Protein AF-X1RMT4-F1 (afdb_monomer_lite)

Sequence (226 aa):
DLEERQKEQEDLIQELSIVEKNELFREQEKQEDNLAKLRMNINNKFGFKKALKKLKFELEKETIHIPNINTFFLRDFLKNPINSLVNESRDLPKFSSLLVQLRHVLEKNKLNLKTEVKDKTIHQINAIFDEKTIQSDIDKIKELNNKINELKKQIEQAGLAINREDIKNKIATNTLKIERLENDLDRKNKDYMRYLSSIKNEREEFQKSVKKVLNEEVKLNITFSF

Organism: NCBI:txid412755

Structure (mmCIF, N/CA/C/O backbone):
data_AF-X1RMT4-F1
#
_entry.id   AF-X1RMT4-F1
#
loop_
_atom_site.group_PDB
_atom_site.id
_atom_site.type_symbol
_atom_site.label_atom_id
_atom_site.label_alt_id
_atom_site.label_comp_id
_atom_site.label_asym_id
_atom_site.label_entity_id
_atom_site.label_seq_id
_atom_site.pdbx_PDB_ins_code
_atom_site.Cartn_x
_atom_site.Cartn_y
_atom_site.Cartn_z
_atom_site.occupancy
_atom_site.B_iso_or_equiv
_atom_site.auth_seq_id
_atom_site.auth_comp_id
_atom_site.auth_asym_id
_atom_site.auth_atom_id
_atom_site.pdbx_PDB_model_num
ATOM 1 N N . ASP A 1 1 ? -25.998 -1.260 32.232 1.00 82.50 1 ASP A N 1
ATOM 2 C CA . ASP A 1 1 ? -25.027 -0.270 31.726 1.00 82.50 1 ASP A CA 1
ATOM 3 C C . ASP A 1 1 ? -23.758 -0.904 31.156 1.00 82.50 1 ASP A C 1
ATOM 5 O O . ASP A 1 1 ? -23.652 -0.936 29.940 1.00 82.50 1 ASP A O 1
ATOM 9 N N . LEU A 1 2 ? -22.826 -1.473 31.944 1.00 85.56 2 LEU A N 1
ATOM 10 C CA . LEU A 1 2 ? -21.605 -2.082 31.364 1.00 85.56 2 LEU A CA 1
ATOM 11 C C . LEU A 1 2 ? -21.922 -3.211 30.362 1.00 85.56 2 LEU A C 1
ATOM 13 O O . LEU A 1 2 ? -21.435 -3.177 29.236 1.00 85.56 2 LEU A O 1
ATOM 17 N N . GLU A 1 3 ? -22.781 -4.160 30.740 1.00 88.44 3 GLU A N 1
ATOM 18 C CA . GLU A 1 3 ? -23.198 -5.266 29.860 1.00 88.44 3 GLU A CA 1
ATOM 19 C C . GLU A 1 3 ? -23.924 -4.769 28.596 1.00 88.44 3 GLU A C 1
ATOM 21 O O . GLU A 1 3 ? -23.710 -5.286 27.503 1.00 88.44 3 GLU A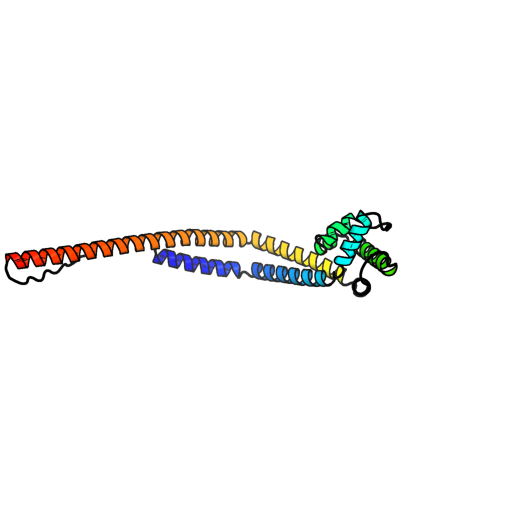 O 1
ATOM 26 N N . GLU A 1 4 ? -24.746 -3.722 28.718 1.00 90.38 4 GLU A N 1
ATOM 27 C CA . GLU A 1 4 ? -25.446 -3.111 27.577 1.00 90.38 4 GLU A CA 1
ATOM 28 C C . GLU A 1 4 ? -24.457 -2.459 26.604 1.00 90.38 4 GLU A C 1
ATOM 30 O O . GLU A 1 4 ? -24.592 -2.607 25.392 1.00 90.38 4 GLU A O 1
ATOM 35 N N . ARG A 1 5 ? -23.429 -1.783 27.129 1.00 88.50 5 ARG A N 1
ATOM 36 C CA . ARG A 1 5 ? -22.366 -1.148 26.339 1.00 88.50 5 ARG A CA 1
ATOM 37 C C . ARG A 1 5 ? -21.463 -2.165 25.653 1.00 88.50 5 ARG A C 1
ATOM 39 O O . ARG A 1 5 ? -21.069 -1.936 24.513 1.00 88.50 5 ARG A O 1
ATOM 46 N N . GLN A 1 6 ? -21.144 -3.270 26.325 1.00 90.12 6 GLN A N 1
ATOM 47 C CA . GLN A 1 6 ? -20.391 -4.380 25.737 1.00 90.12 6 GLN A CA 1
ATOM 48 C C . GLN A 1 6 ? -21.178 -5.030 24.594 1.00 90.12 6 GLN A C 1
ATOM 50 O O . GLN A 1 6 ? -20.621 -5.254 23.525 1.00 90.12 6 GLN A O 1
ATOM 55 N N . LYS A 1 7 ? -22.490 -5.224 24.760 1.00 93.56 7 LYS A N 1
ATOM 56 C CA . LYS A 1 7 ? -23.355 -5.711 23.681 1.00 93.56 7 LYS A CA 1
ATOM 57 C C . LYS A 1 7 ? -23.430 -4.736 22.498 1.00 93.56 7 LYS A C 1
ATOM 59 O O . LYS A 1 7 ? -23.253 -5.147 21.358 1.00 93.56 7 LYS A O 1
ATOM 64 N N . GLU A 1 8 ? -23.601 -3.438 22.763 1.00 91.69 8 GLU A N 1
ATOM 65 C CA . GLU A 1 8 ? -23.563 -2.387 21.729 1.00 91.69 8 GLU A CA 1
ATOM 66 C C . GLU A 1 8 ? -22.228 -2.397 20.958 1.00 91.69 8 GLU A C 1
ATOM 68 O O . GLU A 1 8 ? -22.200 -2.195 19.745 1.00 91.69 8 GLU A O 1
ATOM 73 N N . GLN A 1 9 ? -21.112 -2.677 21.640 1.00 90.31 9 GLN A N 1
ATOM 74 C CA . GLN A 1 9 ? -19.797 -2.811 21.013 1.00 90.31 9 GLN A CA 1
ATOM 75 C C . GLN A 1 9 ? -19.739 -3.992 20.039 1.00 90.31 9 GLN A C 1
ATOM 77 O O . GLN A 1 9 ? -19.204 -3.856 18.938 1.00 90.31 9 GLN A O 1
ATOM 82 N N . GLU A 1 10 ? -20.265 -5.148 20.441 1.00 92.75 10 GLU A N 1
ATOM 83 C CA . GLU A 1 10 ? -20.313 -6.344 19.599 1.00 92.75 10 GLU A CA 1
ATOM 84 C C . GLU A 1 10 ? -21.170 -6.109 18.351 1.00 92.75 10 GLU A C 1
ATOM 86 O O . GLU A 1 10 ? -20.732 -6.434 17.244 1.00 92.75 10 GLU A O 1
ATOM 91 N N . ASP A 1 11 ? -22.333 -5.476 18.511 1.00 93.88 11 ASP A N 1
ATOM 92 C CA . ASP A 1 11 ? -23.231 -5.128 17.407 1.00 93.88 11 ASP A CA 1
ATOM 93 C C . ASP A 1 11 ? -22.538 -4.181 16.404 1.00 93.88 11 ASP A C 1
ATOM 95 O O . ASP A 1 11 ? -22.541 -4.436 15.196 1.00 93.88 11 ASP A O 1
ATOM 99 N N . LEU A 1 12 ? -21.844 -3.142 16.890 1.00 92.50 12 LEU A N 1
ATOM 100 C CA . LEU A 1 12 ? -21.077 -2.217 16.042 1.00 92.50 12 LEU A CA 1
ATOM 101 C C . LEU A 1 12 ? -19.925 -2.910 15.297 1.00 92.50 12 LEU A C 1
ATOM 103 O O . LEU A 1 12 ? -19.651 -2.594 14.138 1.00 92.50 12 LEU A O 1
ATOM 107 N N . ILE A 1 13 ? -19.238 -3.862 15.937 1.00 91.31 13 ILE A N 1
ATOM 108 C CA . ILE A 1 13 ? -18.176 -4.652 15.295 1.00 91.31 13 ILE A CA 1
ATOM 109 C C . ILE A 1 13 ? -18.759 -5.530 14.178 1.00 91.31 13 ILE A C 1
ATOM 111 O O . ILE A 1 13 ? -18.150 -5.658 13.110 1.00 91.31 13 ILE A O 1
ATOM 115 N N . GLN A 1 14 ? -19.939 -6.118 14.390 1.00 92.56 14 GLN A N 1
ATOM 116 C CA . GLN A 1 14 ? -20.627 -6.896 13.360 1.00 92.56 14 GLN A CA 1
ATOM 117 C C . GLN A 1 14 ? -21.055 -6.016 12.180 1.00 92.56 14 GLN A C 1
ATOM 119 O O . GLN A 1 14 ? -20.775 -6.376 11.033 1.00 92.56 14 GLN A O 1
ATOM 124 N N . GLU A 1 15 ? -21.648 -4.847 12.440 1.00 90.56 15 GLU A N 1
ATOM 125 C CA . GLU A 1 15 ? -21.990 -3.869 11.398 1.00 90.56 15 GLU A CA 1
ATOM 126 C C . GLU A 1 15 ? -20.759 -3.441 10.595 1.00 90.56 15 GLU A C 1
ATOM 128 O O . GLU A 1 15 ? -20.791 -3.454 9.360 1.00 90.56 15 GLU A O 1
ATOM 133 N N . LEU A 1 16 ? -19.643 -3.137 11.270 1.00 91.62 16 LEU A N 1
ATOM 134 C CA . LEU A 1 16 ? -18.394 -2.789 10.596 1.00 91.62 16 LEU A CA 1
ATOM 135 C C . LEU A 1 16 ? -17.928 -3.920 9.675 1.00 91.62 16 LEU A C 1
ATOM 137 O O . LEU A 1 16 ? -17.547 -3.667 8.533 1.00 91.62 16 LEU A O 1
ATOM 141 N N . SER A 1 17 ? -18.003 -5.169 10.145 1.00 89.62 17 SER A N 1
ATOM 142 C CA . SER A 1 17 ? -17.622 -6.336 9.346 1.00 89.62 17 SER A CA 1
ATOM 143 C C . SER A 1 17 ? -18.471 -6.470 8.082 1.00 89.62 17 SER A C 1
ATOM 145 O O . SER A 1 17 ? -17.942 -6.826 7.030 1.00 89.62 17 SER A O 1
ATOM 147 N N . ILE A 1 18 ? -19.772 -6.182 8.158 1.00 89.75 18 ILE A N 1
ATOM 148 C CA . ILE A 1 18 ? -20.678 -6.217 7.002 1.00 89.75 18 ILE A CA 1
ATOM 149 C C . ILE A 1 18 ? -20.293 -5.130 5.994 1.00 89.75 18 ILE A C 1
ATOM 151 O O . ILE A 1 18 ? -20.168 -5.419 4.803 1.00 89.75 18 ILE A O 1
ATOM 155 N N . VAL A 1 19 ? -20.053 -3.904 6.469 1.00 88.50 19 VAL A N 1
ATOM 156 C CA . VAL A 1 19 ? -19.655 -2.777 5.615 1.00 88.50 19 VAL A CA 1
ATOM 157 C C . VAL A 1 19 ? -18.307 -3.042 4.948 1.00 88.50 19 VAL A C 1
ATOM 159 O O . VAL A 1 19 ? -18.184 -2.856 3.742 1.00 88.50 19 VAL A O 1
ATOM 162 N N . GLU A 1 20 ? -17.306 -3.530 5.683 1.00 85.38 20 GLU A N 1
ATOM 163 C CA . GLU A 1 20 ? -15.977 -3.834 5.132 1.00 85.38 20 GLU A CA 1
ATOM 164 C C . GLU A 1 20 ? -15.996 -5.026 4.163 1.00 85.38 20 GLU A C 1
ATOM 166 O O . GLU A 1 20 ? -15.199 -5.082 3.229 1.00 85.38 20 GLU A O 1
ATOM 171 N N . LYS A 1 21 ? -16.945 -5.955 4.322 1.00 88.69 21 LYS A N 1
ATOM 172 C CA . LYS A 1 21 ? -17.150 -7.083 3.400 1.00 88.69 21 LYS A CA 1
ATOM 173 C C . LYS A 1 21 ? -17.985 -6.731 2.169 1.00 88.69 21 LYS A C 1
ATOM 175 O O . LYS A 1 21 ? -18.238 -7.636 1.371 1.00 88.69 21 LYS A O 1
ATOM 180 N N . ASN A 1 22 ? -18.395 -5.475 2.002 1.00 92.81 22 ASN A N 1
ATOM 181 C CA . ASN A 1 22 ? -19.122 -5.036 0.817 1.00 92.81 22 ASN A CA 1
ATOM 182 C C . ASN A 1 22 ? -18.327 -5.347 -0.465 1.00 92.81 22 ASN A C 1
ATOM 184 O O . ASN A 1 22 ? -17.098 -5.235 -0.504 1.00 92.81 22 ASN A O 1
ATOM 188 N N . GLU A 1 23 ? -19.042 -5.739 -1.519 1.00 91.50 23 GLU A N 1
ATOM 189 C CA . GLU A 1 23 ? -18.449 -6.142 -2.797 1.00 91.50 23 GLU A CA 1
ATOM 190 C C . GLU A 1 23 ? -17.561 -5.052 -3.403 1.00 91.50 23 GLU A C 1
ATOM 192 O O . GLU A 1 23 ? -16.491 -5.371 -3.915 1.00 91.50 23 GLU A O 1
ATOM 197 N N . LEU A 1 24 ? -17.932 -3.776 -3.256 1.00 90.94 24 LEU A N 1
ATOM 198 C CA . LEU A 1 24 ? -17.156 -2.656 -3.789 1.00 90.94 24 LEU A CA 1
ATOM 199 C C . LEU A 1 24 ? -15.777 -2.533 -3.128 1.00 90.94 24 LEU A C 1
ATOM 201 O O . LEU A 1 24 ? -14.786 -2.308 -3.821 1.00 90.94 24 LEU A O 1
ATOM 205 N N . PHE A 1 25 ? -15.685 -2.727 -1.807 1.00 90.25 25 PHE A N 1
ATOM 206 C CA . PHE A 1 25 ? -14.395 -2.714 -1.108 1.00 90.25 25 PHE A CA 1
ATOM 207 C C . PHE A 1 25 ? -13.536 -3.919 -1.493 1.00 90.25 25 PHE A C 1
ATOM 209 O O . PHE A 1 25 ? -12.345 -3.759 -1.756 1.00 90.25 25 PHE A O 1
ATOM 216 N N . ARG A 1 26 ? -14.139 -5.110 -1.597 1.00 91.62 26 ARG A N 1
ATOM 217 C CA . ARG A 1 26 ? -13.431 -6.324 -2.038 1.00 91.62 26 ARG A CA 1
ATOM 218 C C . ARG A 1 26 ? -12.902 -6.192 -3.460 1.00 91.62 26 ARG A C 1
ATOM 220 O O . ARG A 1 26 ? -11.790 -6.625 -3.761 1.00 91.62 26 ARG A O 1
ATOM 227 N N . GLU A 1 27 ? -13.702 -5.621 -4.354 1.00 92.50 27 GLU A N 1
ATOM 228 C CA . GLU A 1 27 ? -13.287 -5.406 -5.731 1.00 92.50 27 GLU A CA 1
ATOM 229 C C . GLU A 1 27 ? -12.190 -4.344 -5.816 1.00 92.50 27 GLU A C 1
ATOM 231 O O . GLU A 1 27 ? -11.204 -4.562 -6.521 1.00 92.50 27 GLU A O 1
ATOM 236 N N . GLN A 1 28 ? -12.292 -3.256 -5.044 1.00 92.00 28 GLN A N 1
ATOM 237 C CA . GLN A 1 28 ? -11.232 -2.252 -4.943 1.00 92.00 28 GLN A CA 1
ATOM 238 C C . GLN A 1 28 ? -9.909 -2.885 -4.494 1.00 92.00 28 GLN A C 1
ATOM 240 O O . GLN A 1 28 ? -8.898 -2.707 -5.174 1.00 92.00 28 GLN A O 1
ATOM 245 N N . GLU A 1 29 ? -9.920 -3.662 -3.408 1.00 92.25 29 GLU A N 1
ATOM 246 C CA . GLU A 1 29 ? -8.735 -4.346 -2.874 1.00 92.25 29 GLU A CA 1
ATOM 247 C C . GLU A 1 29 ? -8.114 -5.281 -3.922 1.00 92.25 29 GLU A C 1
ATOM 249 O O . GLU A 1 29 ? -6.915 -5.224 -4.194 1.00 92.25 29 GLU A O 1
ATOM 254 N N . LYS A 1 30 ? -8.941 -6.064 -4.626 1.00 94.56 30 LYS A N 1
ATOM 255 C CA . LYS A 1 30 ? -8.483 -6.940 -5.713 1.00 94.56 30 LYS A CA 1
ATOM 256 C C . LYS A 1 30 ? -7.813 -6.165 -6.853 1.00 94.56 30 LYS A C 1
ATOM 258 O O . LYS A 1 30 ? -6.814 -6.634 -7.406 1.00 94.56 30 LYS A O 1
ATOM 263 N N . GLN A 1 31 ? -8.355 -5.012 -7.253 1.00 93.88 31 GLN A N 1
ATOM 264 C CA . GLN A 1 31 ? -7.741 -4.197 -8.306 1.00 93.88 31 GLN A CA 1
ATOM 265 C C . GLN A 1 31 ? -6.441 -3.535 -7.834 1.00 93.88 31 GLN A C 1
ATOM 267 O O . GLN A 1 31 ? -5.481 -3.474 -8.606 1.00 93.88 31 GLN A O 1
ATOM 272 N N . GLU A 1 32 ? -6.375 -3.088 -6.579 1.00 92.94 32 GLU A N 1
ATOM 273 C CA . GLU A 1 32 ? -5.156 -2.543 -5.968 1.00 92.94 32 GLU A CA 1
ATOM 274 C C . GLU A 1 32 ? -4.044 -3.603 -5.889 1.00 92.94 32 GLU A C 1
ATOM 276 O O . GLU A 1 32 ? -2.903 -3.330 -6.275 1.00 92.94 32 GLU A O 1
ATOM 281 N N . ASP A 1 33 ? -4.384 -4.842 -5.534 1.00 94.81 33 ASP A N 1
ATOM 282 C CA . ASP A 1 33 ? -3.472 -5.990 -5.553 1.00 94.81 33 ASP A CA 1
ATOM 283 C C . ASP A 1 33 ? -2.964 -6.318 -6.960 1.00 94.81 33 ASP A C 1
ATOM 285 O O . ASP A 1 33 ? -1.766 -6.544 -7.176 1.00 94.81 33 ASP A O 1
ATOM 289 N N . ASN A 1 34 ? -3.863 -6.340 -7.948 1.00 94.56 34 ASN A N 1
ATOM 290 C CA . ASN A 1 34 ? -3.494 -6.559 -9.347 1.00 94.56 34 ASN A CA 1
ATOM 291 C C . ASN A 1 34 ? -2.545 -5.463 -9.844 1.00 94.56 34 ASN A C 1
ATOM 293 O O . ASN A 1 34 ? -1.553 -5.756 -10.518 1.00 94.56 34 ASN A O 1
ATOM 297 N N . LEU A 1 35 ? -2.816 -4.210 -9.474 1.00 94.25 35 LEU A N 1
ATOM 298 C CA . LEU A 1 35 ? -1.955 -3.076 -9.782 1.00 94.25 35 LEU A CA 1
ATOM 299 C C . LEU A 1 35 ? -0.581 -3.236 -9.122 1.00 94.25 35 LEU A C 1
ATOM 301 O O . LEU A 1 35 ? 0.434 -3.036 -9.789 1.00 94.25 35 LEU A O 1
ATOM 305 N N . ALA A 1 36 ? -0.518 -3.630 -7.849 1.00 92.69 36 ALA A N 1
ATOM 306 C CA . ALA A 1 36 ? 0.739 -3.852 -7.138 1.00 92.69 36 ALA A CA 1
ATOM 307 C C . ALA A 1 36 ? 1.583 -4.956 -7.795 1.00 92.69 36 ALA A C 1
ATOM 309 O O . ALA A 1 36 ? 2.770 -4.747 -8.069 1.00 92.69 36 ALA A O 1
ATOM 310 N N . LYS A 1 37 ? 0.963 -6.093 -8.138 1.00 94.12 37 LYS A N 1
ATOM 311 C CA . LYS A 1 37 ? 1.613 -7.202 -8.860 1.00 94.12 37 LYS A CA 1
ATOM 312 C C . LYS A 1 37 ? 2.143 -6.755 -10.219 1.00 94.12 37 LYS A C 1
ATOM 314 O O . LYS A 1 37 ? 3.297 -7.024 -10.550 1.00 94.12 37 LYS A O 1
ATOM 319 N N . LEU A 1 38 ? 1.341 -6.020 -10.990 1.00 93.38 38 LEU A N 1
ATOM 320 C CA . LEU A 1 38 ? 1.756 -5.511 -12.297 1.00 93.38 38 LEU A CA 1
ATOM 321 C C . LEU A 1 38 ? 2.929 -4.529 -12.176 1.00 93.38 38 LEU A C 1
ATOM 323 O O . LEU A 1 38 ? 3.908 -4.643 -12.912 1.00 93.38 38 LEU A O 1
ATOM 327 N N . ARG A 1 39 ? 2.888 -3.615 -11.199 1.00 92.12 39 ARG A N 1
ATOM 328 C CA . ARG A 1 39 ? 4.000 -2.696 -10.912 1.00 92.12 39 ARG A CA 1
ATOM 329 C C . ARG A 1 39 ? 5.280 -3.446 -10.545 1.00 92.12 39 ARG A C 1
ATOM 331 O O . ARG A 1 39 ? 6.356 -3.080 -11.014 1.00 92.12 39 ARG A O 1
ATOM 338 N N . MET A 1 40 ? 5.180 -4.494 -9.730 1.00 91.19 40 MET A N 1
ATOM 339 C CA . MET A 1 40 ? 6.326 -5.332 -9.371 1.00 91.19 40 MET A CA 1
ATOM 340 C C . MET A 1 40 ? 6.915 -6.027 -10.605 1.00 91.19 40 MET A C 1
ATOM 342 O O . MET A 1 40 ? 8.124 -5.960 -10.822 1.00 91.19 40 MET A O 1
ATOM 346 N N . ASN A 1 41 ? 6.065 -6.604 -11.457 1.00 90.25 41 ASN A N 1
ATOM 347 C CA . ASN A 1 41 ? 6.486 -7.261 -12.695 1.00 90.25 41 ASN A CA 1
ATOM 348 C C . ASN A 1 41 ? 7.215 -6.300 -13.643 1.00 90.25 41 ASN A C 1
ATOM 350 O O . ASN A 1 41 ? 8.289 -6.631 -14.140 1.00 90.25 41 ASN A O 1
ATOM 354 N N . ILE A 1 42 ? 6.685 -5.090 -13.846 1.00 89.75 42 ILE A N 1
ATOM 355 C CA . ILE A 1 42 ? 7.338 -4.067 -14.676 1.00 89.75 42 ILE A CA 1
ATOM 356 C C . ILE A 1 42 ? 8.677 -3.637 -14.065 1.00 89.75 42 ILE A C 1
ATOM 358 O O . ILE A 1 42 ? 9.683 -3.564 -14.767 1.00 89.75 42 ILE A O 1
ATOM 362 N N . ASN A 1 43 ? 8.731 -3.395 -12.752 1.00 87.50 43 ASN A N 1
ATOM 363 C CA . ASN A 1 43 ? 9.980 -3.015 -12.087 1.00 87.50 43 ASN A CA 1
ATOM 364 C C . ASN A 1 43 ? 11.064 -4.094 -12.210 1.00 87.50 43 ASN A C 1
ATOM 366 O O . ASN A 1 43 ? 12.236 -3.755 -12.369 1.00 87.50 43 ASN A O 1
ATOM 370 N N . ASN A 1 44 ? 10.685 -5.375 -12.192 1.00 86.44 44 ASN A N 1
ATOM 371 C CA . ASN A 1 44 ? 11.616 -6.486 -12.394 1.00 86.44 44 ASN A CA 1
ATOM 372 C C . ASN A 1 44 ? 12.221 -6.496 -13.809 1.00 86.44 44 ASN A C 1
ATOM 374 O O . ASN A 1 44 ? 13.373 -6.903 -13.968 1.00 86.44 44 ASN A O 1
ATOM 378 N N . LYS A 1 45 ? 11.505 -5.979 -14.821 1.00 86.50 45 LYS A N 1
ATOM 379 C CA . LYS A 1 45 ? 12.049 -5.787 -16.179 1.00 86.50 45 LYS A CA 1
ATOM 380 C C . LYS A 1 45 ? 13.141 -4.704 -16.218 1.00 86.50 45 LYS A C 1
ATOM 382 O O . LYS A 1 45 ? 14.036 -4.756 -17.057 1.00 86.50 45 LYS A O 1
ATOM 387 N N . PHE A 1 46 ? 13.146 -3.755 -15.276 1.00 86.81 46 PHE A N 1
ATOM 388 C CA . PHE A 1 46 ? 14.111 -2.645 -15.211 1.00 86.81 46 PHE A CA 1
ATOM 389 C C . PHE A 1 46 ? 15.387 -2.962 -14.417 1.00 86.81 46 PHE A C 1
ATOM 391 O O . PHE A 1 46 ? 15.862 -2.162 -13.602 1.00 86.81 46 PHE A O 1
ATOM 398 N N . GLY A 1 47 ? 16.008 -4.111 -14.693 1.00 83.06 47 GLY A N 1
ATOM 399 C CA . GLY A 1 47 ? 17.246 -4.552 -14.033 1.00 83.06 47 GLY A CA 1
ATOM 400 C C . GLY A 1 47 ? 18.490 -3.683 -14.299 1.00 83.06 47 GLY A C 1
ATOM 401 O O . GLY A 1 47 ? 19.531 -3.875 -13.670 1.00 83.06 47 GLY A O 1
ATOM 402 N N . PHE A 1 48 ? 18.388 -2.677 -15.169 1.00 89.62 48 PHE A N 1
ATOM 403 C CA . PHE A 1 48 ? 19.480 -1.802 -15.608 1.00 89.62 48 PHE A CA 1
ATOM 404 C C . PHE A 1 48 ? 19.551 -0.448 -14.881 1.00 89.62 48 PHE A C 1
ATOM 406 O O . PHE A 1 48 ? 20.257 0.470 -15.310 1.00 89.62 48 PHE A O 1
ATOM 413 N N . LYS A 1 49 ? 18.891 -0.306 -13.722 1.00 89.69 49 LYS A N 1
ATOM 414 C CA . LYS A 1 49 ? 18.916 0.930 -12.910 1.00 89.69 49 LYS A CA 1
ATOM 415 C C . LYS A 1 49 ? 20.335 1.418 -12.587 1.00 89.69 49 LYS A C 1
ATOM 417 O O . LYS A 1 49 ? 20.584 2.622 -12.554 1.00 89.69 49 LYS A O 1
ATOM 422 N N . LYS A 1 50 ? 21.286 0.503 -12.362 1.00 90.06 50 LYS A N 1
ATOM 423 C CA . LYS A 1 50 ? 22.697 0.849 -12.105 1.00 90.06 50 LYS A CA 1
ATOM 424 C C . LYS A 1 50 ? 23.363 1.485 -13.328 1.00 90.06 50 LYS A C 1
ATOM 426 O O . LYS A 1 50 ? 24.076 2.475 -13.174 1.00 90.06 50 LYS A O 1
ATOM 431 N N . ALA A 1 51 ? 23.102 0.950 -14.519 1.00 92.75 51 ALA A N 1
ATOM 432 C CA . ALA A 1 51 ? 23.632 1.487 -15.765 1.00 92.75 51 ALA A CA 1
ATOM 433 C C . ALA A 1 51 ? 23.058 2.883 -16.052 1.00 92.75 51 ALA A C 1
ATOM 435 O O . ALA A 1 51 ? 23.818 3.798 -16.352 1.00 92.75 51 ALA A O 1
ATOM 436 N N . LEU A 1 52 ? 21.757 3.090 -15.817 1.00 93.62 52 LEU A N 1
ATOM 437 C CA . LEU A 1 52 ? 21.119 4.408 -15.922 1.00 93.62 52 LEU A CA 1
ATOM 438 C C . LEU A 1 52 ? 21.661 5.431 -14.915 1.00 93.62 52 LEU A C 1
ATOM 440 O O . LEU A 1 52 ? 21.878 6.585 -15.273 1.00 93.62 52 LEU A O 1
ATOM 444 N N . LYS A 1 53 ? 21.921 5.032 -13.661 1.00 93.56 53 LYS A N 1
ATOM 445 C CA . LYS A 1 53 ? 22.563 5.917 -12.670 1.00 93.56 53 LYS A CA 1
ATOM 446 C C . LYS A 1 53 ? 23.965 6.335 -13.111 1.00 93.56 53 LYS A C 1
ATOM 448 O O . LYS A 1 53 ? 24.327 7.496 -12.954 1.00 93.56 53 LYS A O 1
ATOM 453 N N . LYS A 1 54 ? 24.743 5.396 -13.661 1.00 92.69 54 LYS A N 1
ATOM 454 C CA . LYS A 1 54 ? 26.087 5.677 -14.176 1.00 92.69 54 LYS A CA 1
ATOM 455 C C . LYS A 1 54 ? 26.020 6.592 -15.398 1.00 92.69 54 LYS A C 1
ATOM 457 O O . LYS A 1 54 ? 26.744 7.573 -15.432 1.00 92.69 54 LYS A O 1
ATOM 462 N N . LEU A 1 55 ? 25.097 6.333 -16.324 1.00 92.69 55 LEU A N 1
ATOM 463 C CA . LEU A 1 55 ? 24.822 7.197 -17.472 1.00 92.69 55 LEU A CA 1
ATOM 464 C C . LEU A 1 55 ? 24.488 8.628 -17.037 1.00 92.69 55 LEU A C 1
ATOM 466 O O . LEU A 1 55 ? 25.109 9.566 -17.520 1.00 92.69 55 LEU A O 1
ATOM 470 N N . LYS A 1 56 ? 23.562 8.791 -16.081 1.00 93.56 56 LYS A N 1
ATOM 471 C CA . LYS A 1 56 ? 23.208 10.097 -15.508 1.00 93.56 56 LYS A CA 1
ATOM 472 C C . LYS A 1 56 ? 24.444 10.823 -14.966 1.00 93.56 56 LYS A C 1
ATOM 474 O O . LYS A 1 56 ? 24.643 11.987 -15.278 1.00 93.56 56 LYS A O 1
ATOM 479 N N . PHE A 1 57 ? 25.266 10.130 -14.184 1.00 92.31 57 PHE A N 1
ATOM 480 C CA . PHE A 1 57 ? 26.460 10.708 -13.573 1.00 92.31 57 PHE A CA 1
ATOM 481 C C . PHE A 1 57 ? 27.509 11.158 -14.600 1.00 92.31 57 PHE A C 1
ATOM 483 O O . PHE A 1 57 ? 28.076 12.232 -14.452 1.00 92.31 57 PHE A O 1
ATOM 490 N N . GLU A 1 58 ? 27.769 10.358 -15.638 1.00 90.31 58 GLU A N 1
ATOM 491 C CA . GLU A 1 58 ? 28.714 10.738 -16.700 1.00 90.31 58 GLU A CA 1
ATOM 492 C C . GLU A 1 58 ? 28.178 11.903 -17.556 1.00 90.31 58 GLU A C 1
ATOM 494 O O . GLU A 1 58 ? 28.945 12.768 -17.969 1.00 90.31 58 GLU A O 1
ATOM 499 N N . LEU A 1 59 ? 26.858 11.981 -17.768 1.00 90.31 59 LEU A N 1
ATOM 500 C CA . LEU A 1 59 ? 26.224 13.131 -18.426 1.00 90.31 59 LEU A CA 1
ATOM 501 C C . LEU A 1 59 ? 26.334 14.410 -17.586 1.00 90.31 59 LEU A C 1
ATOM 503 O O . LEU A 1 59 ? 26.624 15.467 -18.129 1.00 90.31 59 LEU A O 1
ATOM 507 N N . GLU A 1 60 ? 26.126 14.320 -16.268 1.00 89.06 60 GLU A N 1
ATOM 508 C CA . GLU A 1 60 ? 26.256 15.457 -15.341 1.00 89.06 60 GLU A CA 1
ATOM 509 C C . GLU A 1 60 ? 27.704 15.947 -15.204 1.00 89.06 60 GLU A C 1
ATOM 511 O O . GLU A 1 60 ? 27.927 17.119 -14.920 1.00 89.06 60 GLU A O 1
ATOM 516 N N . LYS A 1 61 ? 28.685 15.062 -15.408 1.00 88.75 61 LYS A N 1
ATOM 517 C CA . LYS A 1 61 ? 30.115 15.400 -15.422 1.00 88.75 61 LYS A CA 1
ATOM 518 C C . LYS A 1 61 ? 30.645 15.830 -16.788 1.00 88.75 61 LYS A C 1
ATOM 520 O O . LYS A 1 61 ? 31.839 16.092 -16.895 1.00 88.75 61 LYS A O 1
ATOM 525 N N . GLU A 1 62 ? 29.800 15.830 -17.817 1.00 84.25 62 GLU A N 1
ATOM 526 C CA . GLU A 1 62 ? 30.170 16.143 -19.203 1.00 84.25 62 GLU A CA 1
ATOM 527 C C . GLU A 1 62 ? 31.284 15.241 -19.780 1.00 84.25 62 GLU A C 1
ATOM 529 O O . GLU A 1 62 ? 31.902 15.556 -20.794 1.00 84.25 62 GLU A O 1
ATOM 534 N N . THR A 1 63 ? 31.524 14.069 -19.181 1.00 84.12 63 THR A N 1
ATOM 535 C CA . THR A 1 63 ? 32.543 13.104 -19.636 1.00 84.12 63 THR A CA 1
ATOM 536 C C . THR A 1 63 ? 32.093 12.328 -20.871 1.00 84.12 63 THR A C 1
ATOM 538 O O . THR A 1 63 ? 32.915 11.797 -21.619 1.00 84.12 63 THR A O 1
ATOM 541 N N . ILE A 1 64 ? 30.780 12.252 -21.102 1.00 84.75 64 ILE A N 1
ATOM 542 C CA . ILE A 1 64 ? 30.178 11.653 -22.291 1.00 84.75 64 ILE A CA 1
ATOM 543 C C . ILE A 1 64 ? 29.154 12.632 -22.851 1.00 84.75 64 ILE A C 1
ATOM 545 O O . ILE A 1 64 ? 28.214 13.020 -22.163 1.00 84.75 64 ILE A O 1
ATOM 549 N N . HIS A 1 65 ? 29.282 12.954 -24.137 1.00 82.31 65 HIS A N 1
ATOM 550 C CA . HIS A 1 65 ? 28.248 13.672 -24.868 1.00 82.31 65 HIS A CA 1
ATOM 551 C C . HIS A 1 65 ? 27.365 12.692 -25.648 1.00 82.31 65 HIS A C 1
ATOM 553 O O . HIS A 1 65 ? 27.861 11.893 -26.451 1.00 82.31 65 HIS A O 1
ATOM 559 N N . ILE A 1 66 ? 26.057 12.747 -25.393 1.00 83.19 66 ILE A N 1
ATOM 560 C CA . ILE A 1 66 ? 25.044 11.959 -26.098 1.00 83.19 66 ILE A CA 1
ATOM 561 C C . ILE A 1 66 ? 24.025 12.939 -26.677 1.00 83.19 66 ILE A C 1
ATOM 563 O O . ILE A 1 66 ? 23.320 13.593 -25.904 1.00 83.19 66 ILE A O 1
ATOM 567 N N . PRO A 1 67 ? 23.926 13.055 -28.010 1.00 76.31 67 PRO A N 1
ATOM 568 C CA . PRO A 1 67 ? 22.942 13.934 -28.617 1.00 76.31 67 PRO A CA 1
ATOM 569 C C . PRO A 1 67 ? 21.524 13.443 -28.299 1.00 76.31 67 PRO A C 1
ATOM 571 O O . PRO A 1 67 ? 21.262 12.241 -28.254 1.00 76.31 67 PRO A O 1
ATOM 574 N N . ASN A 1 68 ? 20.599 14.386 -28.108 1.00 75.69 68 ASN A N 1
ATOM 575 C CA . ASN A 1 68 ? 19.160 14.132 -27.965 1.00 75.69 68 ASN A CA 1
ATOM 576 C C . ASN A 1 68 ? 18.742 13.260 -26.762 1.00 75.69 68 ASN A C 1
ATOM 578 O O . ASN A 1 68 ? 17.652 12.684 -26.769 1.00 75.69 68 ASN A O 1
ATOM 582 N N . ILE A 1 69 ? 19.560 13.176 -25.704 1.00 84.88 69 ILE A N 1
ATOM 583 C CA . ILE A 1 69 ? 19.144 12.528 -24.455 1.00 84.88 69 ILE A CA 1
ATOM 584 C C . ILE A 1 69 ? 18.333 13.485 -23.574 1.00 84.88 69 ILE A C 1
ATOM 586 O O . ILE A 1 69 ? 18.775 14.579 -23.223 1.00 84.88 69 ILE A O 1
ATOM 590 N N . ASN A 1 70 ? 17.132 13.066 -23.171 1.00 87.69 70 ASN A N 1
ATOM 591 C CA . ASN A 1 70 ? 16.307 13.849 -22.257 1.00 87.69 70 ASN A CA 1
ATOM 592 C C . ASN A 1 70 ? 16.734 13.593 -20.799 1.00 87.69 70 ASN A C 1
ATOM 594 O O . ASN A 1 70 ? 16.314 12.622 -20.166 1.00 87.69 70 ASN A O 1
ATOM 598 N N . THR A 1 71 ? 17.576 14.475 -20.254 1.00 87.12 71 THR A N 1
ATOM 599 C CA . THR A 1 71 ? 18.102 14.349 -18.881 1.00 87.12 71 THR A CA 1
ATOM 600 C C . THR A 1 71 ? 17.041 14.559 -17.799 1.00 87.12 71 THR A C 1
ATOM 602 O O . THR A 1 71 ? 17.206 14.054 -16.687 1.00 87.12 71 THR A O 1
ATOM 605 N N . PHE A 1 72 ? 15.951 15.275 -18.094 1.00 90.00 72 PHE A N 1
ATOM 606 C CA . PHE A 1 72 ? 14.808 15.406 -17.185 1.00 90.00 72 PHE A CA 1
ATOM 607 C C . PHE A 1 72 ? 14.062 14.078 -17.077 1.00 90.00 72 PHE A C 1
ATOM 609 O O . PHE A 1 72 ? 13.907 13.550 -15.980 1.00 90.00 72 PHE A O 1
ATOM 616 N N . PHE A 1 73 ? 13.742 13.466 -18.218 1.00 93.00 73 PHE A N 1
ATOM 617 C CA . PHE A 1 73 ? 13.107 12.152 -18.259 1.00 93.00 73 PHE A CA 1
ATOM 618 C C . PHE A 1 73 ? 13.960 11.076 -17.575 1.00 93.00 73 PHE A C 1
ATOM 620 O O . PHE A 1 73 ? 13.441 10.290 -16.791 1.00 93.00 73 PHE A O 1
ATOM 627 N N . LEU A 1 74 ? 15.282 11.066 -17.793 1.00 93.44 74 LEU A N 1
ATOM 628 C CA . LEU A 1 74 ? 16.193 10.152 -17.091 1.00 93.44 74 LEU A CA 1
ATOM 629 C C . LEU A 1 74 ? 16.126 10.321 -15.563 1.00 93.44 74 LEU A C 1
ATOM 631 O O . LEU A 1 74 ? 16.143 9.332 -14.825 1.00 93.44 74 LEU A O 1
ATOM 635 N N . ARG A 1 75 ? 16.060 11.565 -15.074 1.00 92.81 75 ARG A N 1
ATOM 636 C CA . ARG A 1 75 ? 15.941 11.861 -13.639 1.00 92.81 75 ARG A CA 1
ATOM 637 C C . ARG A 1 75 ? 14.615 11.358 -13.072 1.00 92.81 75 ARG A C 1
ATOM 639 O O . ARG A 1 75 ? 14.635 10.671 -12.048 1.00 92.81 75 ARG A O 1
ATOM 646 N N . ASP A 1 76 ? 13.511 11.639 -13.754 1.00 93.94 76 ASP A N 1
ATOM 647 C CA . ASP A 1 76 ? 12.174 11.208 -13.337 1.00 93.94 76 ASP A CA 1
ATOM 648 C C . ASP A 1 76 ? 12.054 9.682 -13.354 1.00 93.94 76 ASP A C 1
ATOM 650 O O . ASP A 1 76 ? 11.646 9.077 -12.357 1.00 93.94 76 ASP A O 1
ATOM 654 N N . PHE A 1 77 ? 12.538 9.043 -14.421 1.00 94.06 77 PHE A N 1
ATOM 655 C CA . PHE A 1 77 ? 12.527 7.592 -14.568 1.00 94.06 77 PHE A CA 1
ATOM 656 C C . PHE A 1 77 ? 13.340 6.901 -13.467 1.00 94.06 77 PHE A C 1
ATOM 658 O O . PHE A 1 77 ? 12.902 5.910 -12.893 1.00 94.06 77 PHE A O 1
ATOM 665 N N . LEU A 1 78 ? 14.511 7.432 -13.099 1.00 92.38 78 LEU A N 1
ATOM 666 C CA . LEU A 1 78 ? 15.316 6.873 -12.006 1.00 92.38 78 LEU A CA 1
ATOM 667 C C . LEU A 1 78 ? 14.632 6.971 -10.632 1.00 92.38 78 LEU A C 1
ATOM 669 O O . LEU A 1 78 ? 14.883 6.113 -9.772 1.00 92.38 78 LEU A O 1
ATOM 673 N N . LYS A 1 79 ? 13.803 8.004 -10.424 1.00 92.62 79 LYS A N 1
ATOM 674 C CA . LYS A 1 79 ? 13.023 8.220 -9.199 1.00 92.62 79 LYS A CA 1
ATOM 675 C C . LYS A 1 79 ? 11.804 7.302 -9.161 1.00 92.62 79 LYS A C 1
ATOM 677 O O . LYS A 1 79 ? 11.631 6.572 -8.189 1.00 92.62 79 LYS A O 1
ATOM 682 N N . ASN A 1 80 ? 10.986 7.323 -10.209 1.00 91.88 80 ASN A N 1
ATOM 683 C CA . ASN A 1 80 ? 9.799 6.489 -10.343 1.00 91.88 80 ASN A CA 1
ATOM 684 C C . ASN A 1 80 ? 9.615 6.062 -11.815 1.00 91.88 80 ASN A C 1
ATOM 686 O O . ASN A 1 80 ? 8.999 6.803 -12.590 1.00 91.88 80 ASN A O 1
ATOM 690 N N . PRO A 1 81 ? 10.130 4.876 -12.198 1.00 91.44 81 PRO A N 1
ATOM 691 C CA . PRO A 1 81 ? 10.074 4.386 -13.574 1.00 91.44 81 PRO A CA 1
ATOM 692 C C . PRO A 1 81 ? 8.642 4.311 -14.095 1.00 91.44 81 PRO A C 1
ATOM 694 O O . PRO A 1 81 ? 8.329 4.833 -15.156 1.00 91.44 81 PRO A O 1
ATOM 697 N N . ILE A 1 82 ? 7.750 3.724 -13.298 1.00 91.88 82 ILE A N 1
ATOM 698 C CA . ILE A 1 82 ? 6.373 3.441 -13.701 1.00 91.88 82 ILE A CA 1
ATOM 699 C C . ILE A 1 82 ? 5.590 4.733 -13.910 1.00 91.88 82 ILE A C 1
ATOM 701 O O . ILE A 1 82 ? 4.973 4.895 -14.957 1.00 91.88 82 ILE A O 1
ATOM 705 N N . ASN A 1 83 ? 5.644 5.681 -12.969 1.00 92.50 83 ASN A N 1
ATOM 706 C CA . ASN A 1 83 ? 4.936 6.953 -13.149 1.00 92.50 83 ASN A CA 1
ATOM 707 C C . ASN A 1 83 ? 5.482 7.743 -14.343 1.00 92.50 83 ASN A C 1
ATOM 709 O O . ASN A 1 83 ? 4.709 8.382 -15.050 1.00 92.50 83 ASN A O 1
ATOM 713 N N . SER A 1 84 ? 6.793 7.686 -14.584 1.00 92.69 84 SER A N 1
ATOM 714 C CA . SER A 1 84 ? 7.406 8.375 -15.725 1.00 92.69 84 SER A CA 1
ATOM 715 C C . SER A 1 84 ? 6.896 7.827 -17.055 1.00 92.69 84 SER A C 1
ATOM 717 O O . SER A 1 84 ? 6.610 8.608 -17.954 1.00 92.69 84 SER A O 1
ATOM 719 N N . LEU A 1 85 ? 6.722 6.505 -17.146 1.00 92.62 85 LEU A N 1
ATOM 720 C CA . LEU A 1 85 ? 6.151 5.832 -18.315 1.00 92.62 85 LEU A CA 1
ATOM 721 C C . LEU A 1 85 ? 4.647 6.087 -18.468 1.00 92.62 85 LEU A C 1
ATOM 723 O O . LEU A 1 85 ? 4.166 6.331 -19.568 1.00 92.62 85 LEU A O 1
ATOM 727 N N . VAL A 1 86 ? 3.885 6.064 -17.371 1.00 92.25 86 VAL A N 1
ATOM 728 C CA . VAL A 1 86 ? 2.437 6.341 -17.398 1.00 92.25 86 VAL A CA 1
ATOM 729 C C . VAL A 1 86 ? 2.153 7.762 -17.895 1.00 92.25 86 VAL A C 1
ATOM 731 O O . VAL A 1 86 ? 1.212 7.958 -18.665 1.00 92.25 86 VAL A O 1
ATOM 734 N N . ASN A 1 87 ? 2.979 8.731 -17.493 1.00 91.75 87 ASN A N 1
ATOM 735 C CA . ASN A 1 87 ? 2.862 10.138 -17.888 1.00 91.75 87 ASN A CA 1
ATOM 736 C C . ASN A 1 87 ? 3.421 10.431 -19.291 1.00 91.75 87 ASN A C 1
ATOM 738 O O . ASN A 1 87 ? 3.390 11.574 -19.750 1.00 91.75 87 ASN A O 1
ATOM 742 N N . GLU A 1 88 ? 3.966 9.424 -19.964 1.00 90.44 88 GLU A N 1
ATOM 743 C CA . GLU A 1 88 ? 4.474 9.536 -21.321 1.00 90.44 88 GLU A CA 1
ATOM 744 C C . GLU A 1 88 ? 3.366 9.298 -22.366 1.00 90.44 88 GLU A C 1
ATOM 746 O O . GLU A 1 88 ? 2.265 8.821 -22.060 1.00 90.44 88 GLU A O 1
ATOM 751 N N . SER A 1 89 ? 3.646 9.655 -23.623 1.00 85.62 89 SER A N 1
ATOM 752 C CA . SER A 1 89 ? 2.784 9.318 -24.756 1.00 85.62 89 SER A CA 1
ATOM 753 C C . SER A 1 89 ? 2.756 7.807 -25.010 1.00 85.62 89 SER A C 1
ATOM 755 O O . SER A 1 89 ? 3.660 7.075 -24.613 1.00 85.62 89 SER A O 1
ATOM 757 N N . ARG A 1 90 ? 1.706 7.350 -25.703 1.00 81.00 90 ARG A N 1
ATOM 758 C CA . ARG A 1 90 ? 1.401 5.929 -25.935 1.00 81.00 90 ARG A CA 1
ATOM 759 C C . ARG A 1 90 ? 2.528 5.124 -26.587 1.00 81.00 90 ARG A C 1
ATOM 761 O O . ARG A 1 90 ? 2.568 3.931 -26.401 1.00 81.00 90 ARG A O 1
ATOM 768 N N . ASP A 1 91 ? 3.451 5.725 -27.324 1.00 84.56 91 ASP A N 1
ATOM 769 C CA . ASP A 1 91 ? 4.527 4.952 -27.971 1.00 84.56 91 ASP A CA 1
ATOM 770 C C . ASP A 1 91 ? 5.840 4.948 -27.171 1.00 84.56 91 ASP A C 1
ATOM 772 O O . ASP A 1 91 ? 6.866 4.467 -27.650 1.00 84.56 91 ASP A O 1
ATOM 776 N N . LEU A 1 92 ? 5.829 5.519 -25.960 1.00 90.50 92 LEU A N 1
ATOM 777 C CA . LEU A 1 92 ? 6.987 5.667 -25.070 1.00 90.50 92 LEU A CA 1
ATOM 778 C C . LEU A 1 92 ? 8.272 6.129 -25.802 1.00 90.50 92 LEU A C 1
ATOM 780 O O . LEU A 1 92 ? 9.321 5.476 -25.709 1.00 90.50 92 LEU A O 1
ATOM 784 N N . PRO A 1 93 ? 8.229 7.227 -26.585 1.00 90.62 93 PRO A N 1
ATOM 785 C CA . PRO A 1 93 ? 9.345 7.645 -27.432 1.00 90.62 93 PRO A CA 1
ATOM 786 C C . PRO A 1 93 ? 10.591 8.082 -26.645 1.00 90.62 93 PRO A C 1
ATOM 788 O O . PRO A 1 93 ? 11.716 7.804 -27.061 1.00 90.62 93 PRO A O 1
ATOM 791 N N . LYS A 1 94 ? 10.426 8.751 -25.498 1.00 92.62 94 LYS A N 1
ATOM 792 C CA . LYS A 1 94 ? 11.515 9.155 -24.593 1.00 92.62 94 LYS A CA 1
ATOM 793 C C . LYS A 1 94 ? 12.124 7.936 -23.912 1.00 92.62 94 LYS A C 1
ATOM 795 O O . LYS A 1 94 ? 13.349 7.867 -23.818 1.00 92.62 94 LYS A O 1
ATOM 800 N N . PHE A 1 95 ? 11.309 6.972 -23.486 1.00 92.94 95 PHE A N 1
ATOM 801 C CA . PHE A 1 95 ? 11.804 5.707 -22.941 1.00 92.94 95 PHE A CA 1
ATOM 802 C C . PHE A 1 95 ? 12.591 4.906 -23.978 1.00 92.94 95 PHE A C 1
ATOM 804 O O . PHE A 1 95 ? 13.733 4.524 -23.724 1.00 92.94 95 PHE A O 1
ATOM 811 N N . SER A 1 96 ? 12.023 4.722 -25.169 1.00 91.06 96 SER A N 1
ATOM 812 C CA . SER A 1 96 ? 12.667 4.009 -26.274 1.00 91.06 96 SER A CA 1
ATOM 813 C C . SER A 1 96 ? 13.986 4.677 -26.666 1.00 91.06 96 SER A C 1
ATOM 815 O O . SER A 1 96 ? 15.018 4.012 -26.741 1.00 91.06 96 SER A O 1
ATOM 817 N N . SER A 1 97 ? 13.988 6.006 -26.816 1.00 91.62 97 SER A N 1
ATOM 818 C CA . SER A 1 97 ? 15.206 6.784 -27.067 1.00 91.62 97 SER A CA 1
ATOM 819 C C . SER A 1 97 ? 16.249 6.581 -25.964 1.00 91.62 97 SER A C 1
ATOM 821 O O . SER A 1 97 ? 17.408 6.287 -26.255 1.00 91.62 97 SER A O 1
ATOM 823 N N . LEU A 1 98 ? 15.846 6.647 -24.690 1.00 93.50 98 LEU A N 1
ATOM 824 C CA . LEU A 1 98 ? 16.748 6.435 -23.558 1.00 93.50 98 LEU A CA 1
ATOM 825 C C . LEU A 1 98 ? 17.399 5.044 -23.589 1.00 93.50 98 LEU A C 1
ATOM 827 O O . LEU A 1 98 ? 18.604 4.938 -23.354 1.00 93.50 98 LEU A O 1
ATOM 831 N N . LEU A 1 99 ? 16.636 3.990 -23.887 1.00 92.88 99 LEU A N 1
ATOM 832 C CA . LEU A 1 99 ? 17.168 2.628 -23.969 1.00 92.88 99 LEU A CA 1
ATOM 833 C C . LEU A 1 99 ? 18.115 2.439 -25.158 1.00 92.88 99 LEU A C 1
ATOM 835 O O . LEU A 1 99 ? 19.170 1.827 -24.992 1.00 92.88 99 LEU A O 1
ATOM 839 N N . VAL A 1 100 ? 17.787 2.997 -26.327 1.00 92.31 100 VAL A N 1
ATOM 840 C CA . VAL A 1 100 ? 18.666 2.972 -27.510 1.00 92.31 100 VAL A CA 1
ATOM 841 C C . VAL A 1 100 ? 19.992 3.665 -27.204 1.00 92.31 100 VAL A C 1
ATOM 843 O O . VAL A 1 100 ? 21.058 3.106 -27.464 1.00 92.31 100 VAL A O 1
ATOM 846 N N . GLN A 1 101 ? 19.941 4.852 -26.595 1.00 91.44 101 GLN A N 1
ATOM 847 C CA . GLN A 1 101 ? 21.149 5.583 -26.217 1.00 91.44 101 GLN A CA 1
ATOM 848 C C . GLN A 1 101 ? 21.956 4.829 -25.158 1.00 91.44 101 GLN A C 1
ATOM 850 O O . GLN A 1 101 ? 23.171 4.696 -25.295 1.00 91.44 101 GLN A O 1
ATOM 855 N N . LEU A 1 102 ? 21.304 4.275 -24.131 1.00 93.06 102 LEU A N 1
ATOM 856 C CA . LEU A 1 102 ? 21.985 3.471 -23.117 1.00 93.06 102 LEU A CA 1
ATOM 857 C C . LEU A 1 102 ? 22.698 2.271 -23.752 1.00 93.06 102 LEU A C 1
ATOM 859 O O . LEU A 1 102 ? 23.880 2.058 -23.482 1.00 93.06 102 LEU A O 1
ATOM 863 N N . ARG A 1 103 ? 22.012 1.521 -24.621 1.00 93.00 103 ARG A N 1
ATOM 864 C CA . ARG A 1 103 ? 22.590 0.380 -25.338 1.00 93.00 103 ARG A CA 1
ATOM 865 C C . ARG A 1 103 ? 23.809 0.797 -26.159 1.00 93.00 103 ARG A C 1
ATOM 867 O O . ARG A 1 103 ? 24.872 0.204 -26.003 1.00 93.00 103 ARG A O 1
ATOM 874 N N . HIS A 1 104 ? 23.690 1.860 -26.952 1.00 92.00 104 HIS A N 1
ATOM 875 C CA . HIS A 1 104 ? 24.777 2.356 -27.795 1.00 92.00 104 HIS A CA 1
ATOM 876 C C . HIS A 1 104 ? 26.040 2.722 -26.998 1.00 92.00 104 HIS A C 1
ATOM 878 O O . HIS A 1 104 ? 27.169 2.439 -27.401 1.00 92.00 104 HIS A O 1
ATOM 884 N N . VAL A 1 105 ? 25.859 3.359 -25.841 1.00 91.62 105 VAL A N 1
ATOM 885 C CA . VAL A 1 105 ? 26.963 3.777 -24.969 1.00 91.62 105 VAL A CA 1
ATOM 886 C C . VAL A 1 105 ? 27.634 2.564 -24.313 1.00 91.62 105 VAL A C 1
ATOM 888 O O . VAL A 1 105 ? 28.857 2.560 -24.141 1.00 91.62 105 VAL A O 1
ATOM 891 N N . LEU A 1 106 ? 26.857 1.533 -23.966 1.00 91.88 106 LEU A N 1
ATOM 892 C CA . LEU A 1 106 ? 27.377 0.274 -23.429 1.00 91.88 106 LEU A CA 1
ATOM 893 C C . LEU A 1 106 ? 28.182 -0.497 -24.480 1.00 91.88 106 LEU A C 1
ATOM 895 O O . LEU A 1 106 ? 29.301 -0.903 -24.177 1.00 91.88 106 LEU A O 1
ATOM 899 N N . GLU A 1 107 ? 27.668 -0.618 -25.708 1.00 90.69 107 GLU A N 1
ATOM 900 C CA . GLU A 1 107 ? 28.353 -1.270 -26.838 1.00 90.69 107 GLU A CA 1
ATOM 901 C C . GLU A 1 107 ? 29.672 -0.565 -27.192 1.00 90.69 107 GLU A C 1
ATOM 903 O O . GLU A 1 107 ? 30.693 -1.212 -27.412 1.00 90.69 107 GLU A O 1
ATOM 908 N N . LYS A 1 108 ? 29.700 0.775 -27.156 1.00 89.31 108 LYS A N 1
ATOM 909 C CA . LYS A 1 108 ? 30.927 1.568 -27.361 1.00 89.31 108 LYS A CA 1
ATOM 910 C C . LYS A 1 108 ? 31.866 1.600 -26.152 1.00 89.31 108 LYS A C 1
ATOM 912 O O . LYS A 1 108 ? 32.835 2.355 -26.164 1.00 89.31 108 LYS A O 1
ATOM 917 N N . ASN A 1 109 ? 31.576 0.841 -25.094 1.00 85.44 109 ASN A N 1
ATOM 918 C CA . ASN A 1 109 ? 32.356 0.806 -23.855 1.00 85.44 109 ASN A CA 1
ATOM 919 C C . ASN A 1 109 ? 32.586 2.180 -23.199 1.00 85.44 109 ASN A C 1
ATOM 921 O O . ASN A 1 109 ? 33.519 2.345 -22.416 1.00 85.44 109 ASN A O 1
ATOM 925 N N . LYS A 1 110 ? 31.705 3.155 -23.453 1.00 86.19 110 LYS A N 1
ATOM 926 C CA . LYS A 1 110 ? 31.842 4.519 -22.924 1.00 86.19 110 LYS A CA 1
ATOM 927 C C . LYS A 1 110 ? 31.470 4.630 -21.442 1.00 86.19 110 LYS A C 1
ATOM 929 O O . LYS A 1 110 ? 31.876 5.581 -20.791 1.00 86.19 110 LYS A O 1
ATOM 934 N N . LEU A 1 111 ? 30.731 3.663 -20.886 1.00 87.31 111 LEU A N 1
ATOM 935 C CA . LEU A 1 111 ? 30.467 3.586 -19.444 1.00 87.31 111 LEU A CA 1
ATOM 936 C C . LEU A 1 111 ? 31.461 2.656 -18.748 1.00 87.31 111 LEU A C 1
ATOM 938 O O . LEU A 1 111 ? 31.619 1.490 -19.125 1.00 87.31 111 LEU A O 1
ATOM 942 N N . ASN A 1 112 ? 32.048 3.149 -17.656 1.00 87.12 112 ASN A N 1
ATOM 943 C CA . ASN A 1 112 ? 32.859 2.341 -16.751 1.00 87.12 112 ASN A CA 1
ATOM 944 C C . ASN A 1 112 ? 31.960 1.422 -15.895 1.00 87.12 112 ASN A C 1
ATOM 946 O O . ASN A 1 112 ? 31.521 1.784 -14.799 1.00 87.12 112 ASN A O 1
ATOM 950 N N . LEU A 1 113 ? 31.637 0.251 -16.448 1.00 88.94 113 LEU A N 1
ATOM 951 C CA . LEU A 1 113 ? 30.871 -0.838 -15.837 1.00 88.94 113 LEU A CA 1
ATOM 952 C C . LEU A 1 113 ? 31.580 -2.174 -16.114 1.00 88.94 113 LEU A C 1
ATOM 954 O O . LEU A 1 113 ? 32.225 -2.325 -17.152 1.00 88.94 113 LEU A O 1
ATOM 958 N N . LYS A 1 114 ? 31.425 -3.151 -15.210 1.00 90.50 114 LYS A N 1
ATOM 959 C CA . LYS A 1 114 ? 31.908 -4.528 -15.424 1.00 90.50 114 LYS A CA 1
ATOM 960 C C . LYS A 1 114 ? 31.244 -5.137 -16.666 1.00 90.50 114 LYS A C 1
ATOM 962 O O . LYS A 1 114 ? 30.050 -4.914 -16.860 1.00 90.50 114 LYS A O 1
ATOM 967 N N . THR A 1 115 ? 31.983 -5.933 -17.440 1.00 89.00 115 THR A N 1
ATOM 968 C CA . THR A 1 115 ? 31.505 -6.577 -18.681 1.00 89.00 115 THR A CA 1
ATOM 969 C C . THR A 1 115 ? 30.200 -7.343 -18.470 1.00 89.00 115 THR A C 1
ATOM 971 O O . THR A 1 115 ? 29.213 -7.047 -19.128 1.00 89.00 115 THR A O 1
ATOM 974 N N . GLU A 1 116 ? 30.129 -8.173 -17.428 1.00 89.31 116 GLU A N 1
ATOM 975 C CA . GLU A 1 116 ? 28.914 -8.913 -17.054 1.00 89.31 116 GLU A CA 1
ATOM 976 C C . GLU A 1 116 ? 27.674 -8.009 -16.878 1.00 89.31 116 GLU A C 1
ATOM 978 O O . GLU A 1 116 ? 26.571 -8.332 -17.314 1.00 89.31 116 GLU A O 1
ATOM 983 N N . VAL A 1 117 ? 27.847 -6.830 -16.268 1.00 89.00 117 VAL A N 1
ATOM 984 C CA . VAL A 1 117 ? 26.752 -5.868 -16.053 1.00 89.00 117 VAL A CA 1
ATOM 985 C C . VAL A 1 117 ? 26.336 -5.208 -17.368 1.00 89.00 117 VAL A C 1
ATOM 987 O O . VAL A 1 117 ? 25.152 -4.910 -17.544 1.00 89.00 117 VAL A O 1
ATOM 990 N N . LYS A 1 118 ? 27.286 -4.971 -18.280 1.00 91.38 118 LYS A N 1
ATOM 991 C CA . LYS A 1 118 ? 27.013 -4.425 -19.615 1.00 91.38 118 LYS A CA 1
ATOM 992 C C . LYS A 1 118 ? 26.197 -5.420 -20.434 1.00 91.38 118 LYS A C 1
ATOM 994 O O . LYS A 1 118 ? 25.111 -5.058 -20.876 1.00 91.38 118 LYS A O 1
ATOM 999 N N . ASP A 1 119 ? 26.657 -6.663 -20.529 1.00 91.06 119 ASP A N 1
ATOM 1000 C CA . ASP A 1 119 ? 26.008 -7.712 -21.323 1.00 91.06 119 ASP A CA 1
ATOM 1001 C C . ASP A 1 119 ? 24.600 -8.005 -20.805 1.00 91.06 119 ASP A C 1
ATOM 1003 O O . ASP A 1 119 ? 23.635 -8.013 -21.571 1.00 91.06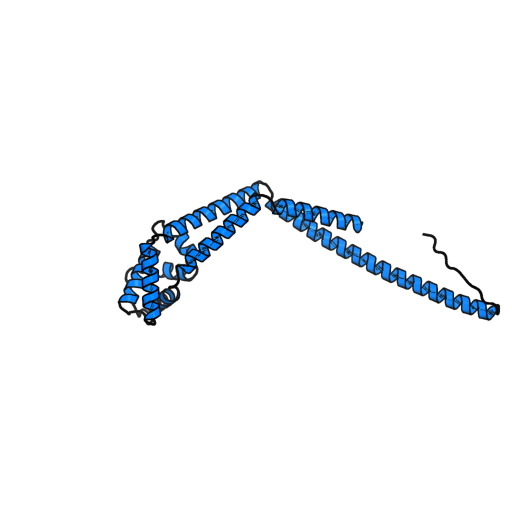 119 ASP A O 1
ATOM 1007 N N . LYS A 1 120 ? 24.445 -8.115 -19.478 1.00 92.12 120 LYS A N 1
ATOM 1008 C CA . LYS A 1 120 ? 23.132 -8.275 -18.842 1.00 92.12 120 LYS A CA 1
ATOM 1009 C C . LYS A 1 120 ? 22.194 -7.106 -19.144 1.00 92.12 120 LYS A C 1
ATOM 1011 O O . LYS A 1 120 ? 21.014 -7.322 -19.403 1.00 92.12 120 LYS A O 1
ATOM 1016 N N . THR A 1 121 ? 22.703 -5.874 -19.114 1.00 92.38 121 THR A N 1
ATOM 1017 C CA . THR A 1 121 ? 21.899 -4.682 -19.424 1.00 92.38 121 THR A CA 1
ATOM 1018 C C . THR A 1 121 ? 21.472 -4.669 -20.891 1.00 92.38 121 THR A C 1
ATOM 1020 O O . THR A 1 121 ? 20.308 -4.405 -21.173 1.00 92.38 121 THR A O 1
ATOM 1023 N N . ILE A 1 122 ? 22.380 -4.978 -21.820 1.00 92.44 122 ILE A N 1
ATOM 1024 C CA . ILE A 1 122 ? 22.073 -5.043 -23.256 1.00 92.44 122 ILE A CA 1
ATOM 1025 C C . ILE A 1 122 ? 21.022 -6.124 -23.525 1.00 92.44 122 ILE A C 1
ATOM 1027 O O . ILE A 1 122 ? 20.044 -5.857 -24.219 1.00 92.44 122 ILE A O 1
ATOM 1031 N N . HIS A 1 123 ? 21.166 -7.306 -22.920 1.00 91.25 123 HIS A N 1
ATOM 1032 C CA . HIS A 1 123 ? 20.188 -8.385 -23.048 1.00 91.25 123 HIS A CA 1
ATOM 1033 C C . HIS A 1 123 ? 18.799 -7.975 -22.534 1.00 91.25 123 HIS A C 1
ATOM 1035 O O . HIS A 1 123 ? 17.804 -8.196 -23.216 1.00 91.25 123 HIS A O 1
ATOM 1041 N N . GLN A 1 124 ? 18.727 -7.304 -21.378 1.00 89.88 124 GLN A N 1
ATOM 1042 C CA . GLN A 1 124 ? 17.466 -6.781 -20.838 1.00 89.88 124 GLN A CA 1
ATOM 1043 C C . GLN A 1 124 ? 16.833 -5.709 -21.732 1.00 89.88 124 GLN A C 1
ATOM 1045 O O . GLN A 1 124 ? 15.617 -5.695 -21.899 1.00 89.88 124 GLN A O 1
ATOM 1050 N N . ILE A 1 125 ? 17.640 -4.815 -22.313 1.00 92.44 125 ILE A N 1
ATOM 1051 C CA . ILE A 1 125 ? 17.151 -3.803 -23.257 1.00 92.44 125 ILE A CA 1
ATOM 1052 C C . ILE A 1 125 ? 16.567 -4.474 -24.503 1.00 92.44 125 ILE A C 1
ATOM 1054 O O . ILE A 1 125 ? 15.473 -4.110 -24.926 1.00 92.44 125 ILE A O 1
ATOM 1058 N N . ASN A 1 126 ? 17.266 -5.461 -25.067 1.00 90.62 126 ASN A N 1
ATOM 1059 C CA . ASN A 1 126 ? 16.785 -6.189 -26.239 1.00 90.62 126 ASN A CA 1
ATOM 1060 C C . ASN A 1 126 ? 15.484 -6.936 -25.929 1.00 90.62 126 ASN A C 1
ATOM 1062 O O . ASN A 1 126 ? 14.521 -6.759 -26.660 1.00 90.62 126 ASN A O 1
ATOM 1066 N N . ALA A 1 127 ? 15.400 -7.637 -24.793 1.00 89.25 127 ALA A N 1
ATOM 1067 C CA . ALA A 1 127 ? 14.167 -8.301 -24.368 1.00 89.25 127 ALA A CA 1
ATOM 1068 C C . ALA A 1 127 ? 12.974 -7.330 -24.287 1.00 89.25 127 ALA A C 1
ATOM 1070 O O . ALA A 1 127 ? 11.886 -7.647 -24.753 1.00 89.25 127 ALA A O 1
ATOM 1071 N N . ILE A 1 128 ? 13.177 -6.109 -23.775 1.00 88.88 128 ILE A N 1
ATOM 1072 C CA . ILE A 1 128 ? 12.120 -5.082 -23.734 1.00 88.88 128 ILE A CA 1
ATOM 1073 C C . ILE A 1 128 ? 11.646 -4.690 -25.141 1.00 88.88 128 ILE A C 1
ATOM 1075 O O . ILE A 1 128 ? 10.442 -4.522 -25.352 1.00 88.88 128 ILE A O 1
ATOM 1079 N N . PHE A 1 129 ? 12.569 -4.529 -26.092 1.00 85.88 129 PHE A N 1
ATOM 1080 C CA . PHE A 1 129 ? 12.232 -4.178 -27.474 1.00 85.88 129 PHE A CA 1
ATOM 1081 C C . PHE A 1 129 ? 11.600 -5.340 -28.246 1.00 85.88 129 PHE A C 1
ATOM 1083 O O . PHE A 1 129 ? 10.656 -5.110 -29.004 1.00 85.88 129 PHE A O 1
ATOM 1090 N N . ASP A 1 130 ? 12.086 -6.561 -28.036 1.00 84.25 130 ASP A N 1
ATOM 1091 C CA . ASP A 1 130 ? 11.632 -7.769 -28.724 1.00 84.25 130 ASP A CA 1
ATOM 1092 C C . ASP A 1 130 ? 10.237 -8.186 -28.246 1.00 84.25 130 ASP A C 1
ATOM 1094 O O . ASP A 1 130 ? 9.356 -8.477 -29.055 1.00 84.25 130 ASP A O 1
ATOM 1098 N N . GLU A 1 131 ? 9.996 -8.149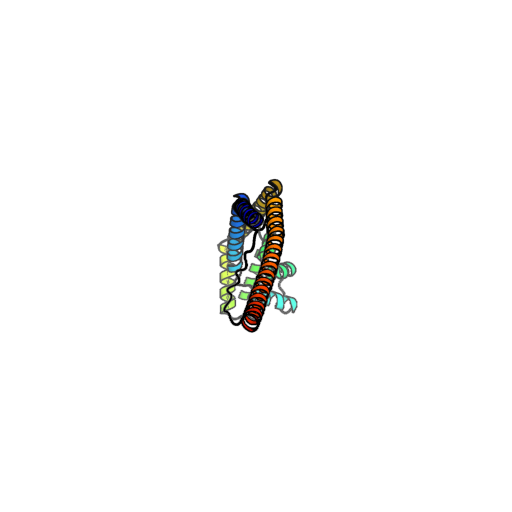 -26.933 1.00 78.75 131 GLU A N 1
ATOM 1099 C CA . GLU A 1 131 ? 8.706 -8.523 -26.354 1.00 78.75 131 GLU A CA 1
ATOM 1100 C C . GLU A 1 131 ? 7.605 -7.493 -26.644 1.00 78.75 131 GLU A C 1
ATOM 1102 O O . GLU A 1 131 ? 6.429 -7.849 -26.678 1.00 78.75 131 GLU A O 1
ATOM 1107 N N . LYS A 1 132 ? 7.947 -6.203 -26.800 1.00 74.94 132 LYS A N 1
ATOM 1108 C CA . LYS A 1 132 ? 6.988 -5.078 -26.926 1.00 74.94 132 LYS A CA 1
ATOM 1109 C C . LYS A 1 132 ? 5.902 -5.050 -25.834 1.00 74.94 132 LYS A C 1
ATOM 1111 O O . LYS A 1 132 ? 4.864 -4.407 -25.984 1.00 74.94 132 LYS A O 1
ATOM 1116 N N . THR A 1 133 ? 6.141 -5.718 -24.704 1.00 81.06 133 THR A N 1
ATOM 1117 C CA . THR A 1 133 ? 5.142 -5.923 -23.645 1.00 81.06 133 THR A CA 1
ATOM 1118 C C . THR A 1 133 ? 4.967 -4.701 -22.755 1.00 81.06 133 THR A C 1
ATOM 1120 O O . THR A 1 133 ? 3.884 -4.498 -22.213 1.00 81.06 133 THR A O 1
ATOM 1123 N N . ILE A 1 134 ? 5.992 -3.848 -22.638 1.00 87.56 134 ILE A N 1
ATOM 1124 C CA . ILE A 1 134 ? 5.958 -2.694 -21.729 1.00 87.56 134 ILE A CA 1
ATOM 1125 C C . ILE A 1 134 ? 4.827 -1.733 -22.073 1.00 87.56 134 ILE A C 1
ATOM 1127 O O . ILE A 1 134 ? 4.173 -1.243 -21.160 1.00 87.56 134 ILE A O 1
ATOM 1131 N N . GLN A 1 135 ? 4.532 -1.515 -23.355 1.00 87.19 135 GLN A N 1
ATOM 1132 C CA . GLN A 1 135 ? 3.434 -0.627 -23.714 1.00 87.19 135 GLN A CA 1
ATOM 1133 C C . GLN A 1 135 ? 2.079 -1.169 -23.244 1.00 87.19 135 GLN A C 1
ATOM 1135 O O . GLN A 1 135 ? 1.317 -0.458 -22.592 1.00 87.19 135 GLN A O 1
ATOM 1140 N N . SER A 1 136 ? 1.820 -2.454 -23.498 1.00 89.12 136 SER A N 1
ATOM 1141 C CA . SER A 1 136 ? 0.611 -3.124 -23.009 1.00 89.12 136 SER A CA 1
ATOM 1142 C C . SER A 1 136 ? 0.528 -3.100 -21.482 1.00 89.12 136 SER A C 1
ATOM 1144 O O . SER A 1 136 ? -0.548 -2.887 -20.927 1.00 89.12 136 SER A O 1
ATOM 1146 N N . ASP A 1 137 ? 1.653 -3.281 -20.791 1.00 91.50 137 ASP A N 1
ATOM 1147 C CA . ASP A 1 137 ? 1.698 -3.247 -19.331 1.00 91.50 137 ASP A CA 1
ATOM 1148 C C . ASP A 1 137 ? 1.387 -1.842 -18.779 1.00 91.50 137 ASP A C 1
ATOM 1150 O O . ASP A 1 137 ? 0.674 -1.715 -17.782 1.00 91.50 137 ASP A O 1
ATOM 1154 N N . ILE A 1 138 ? 1.859 -0.776 -19.435 1.00 91.88 138 ILE A N 1
ATOM 1155 C CA . ILE A 1 138 ? 1.546 0.611 -19.057 1.00 91.88 138 ILE A CA 1
ATOM 1156 C C . ILE A 1 138 ? 0.081 0.957 -19.334 1.00 91.88 138 ILE A C 1
ATOM 1158 O O . ILE A 1 138 ? -0.557 1.596 -18.492 1.00 91.88 138 ILE A O 1
ATOM 1162 N N . ASP A 1 139 ? -0.479 0.504 -20.455 1.00 91.69 139 ASP A N 1
ATOM 1163 C CA . ASP A 1 139 ? -1.901 0.691 -20.760 1.00 91.69 139 ASP A CA 1
ATOM 1164 C C . ASP A 1 139 ? -2.783 -0.025 -19.723 1.00 91.69 139 ASP A C 1
ATOM 1166 O O . ASP A 1 139 ? -3.693 0.586 -19.160 1.00 91.69 139 ASP A O 1
ATOM 1170 N N . LYS A 1 140 ? -2.431 -1.257 -19.334 1.00 93.62 140 LYS A N 1
ATOM 1171 C CA . LYS A 1 140 ? -3.100 -1.978 -18.235 1.00 93.62 140 LYS A CA 1
ATOM 1172 C C . LYS A 1 140 ? -3.016 -1.234 -16.903 1.00 93.62 140 LYS A C 1
ATOM 1174 O O . LYS A 1 140 ? -3.986 -1.224 -16.151 1.00 93.62 140 LYS A O 1
ATOM 1179 N N . ILE A 1 141 ? -1.886 -0.591 -16.588 1.00 93.38 141 ILE A N 1
ATOM 1180 C CA . ILE A 1 141 ? -1.779 0.248 -15.383 1.00 93.38 141 ILE A CA 1
ATOM 1181 C C . ILE A 1 141 ? -2.769 1.414 -15.438 1.00 93.38 141 ILE A C 1
ATOM 1183 O O . ILE A 1 141 ? -3.415 1.706 -14.430 1.00 93.38 141 ILE A O 1
ATOM 1187 N N . LYS A 1 142 ? -2.896 2.086 -16.589 1.00 92.62 142 LYS A N 1
ATOM 1188 C CA . LYS A 1 142 ? -3.855 3.188 -16.766 1.00 92.62 142 LYS A CA 1
ATOM 1189 C C . LYS A 1 142 ? -5.291 2.699 -16.577 1.00 92.62 142 LYS A C 1
ATOM 1191 O O . LYS A 1 142 ? -6.040 3.314 -15.823 1.00 92.62 142 LYS A O 1
ATOM 1196 N N . GLU A 1 143 ? -5.644 1.566 -17.177 1.00 94.19 143 GLU A N 1
ATOM 1197 C CA . GLU A 1 143 ? -6.962 0.943 -17.017 1.00 94.19 143 GLU A CA 1
ATOM 1198 C C . GLU A 1 143 ? -7.264 0.565 -15.563 1.00 94.19 143 GLU A C 1
ATOM 1200 O O . GLU A 1 143 ? -8.342 0.876 -15.061 1.00 94.19 143 GLU A O 1
ATOM 1205 N N . LEU A 1 144 ? -6.316 -0.064 -14.860 1.00 94.62 144 LEU A N 1
ATOM 1206 C CA . LEU A 1 144 ? -6.478 -0.428 -13.449 1.00 94.62 144 LEU A CA 1
ATOM 1207 C C . LEU A 1 144 ? -6.667 0.806 -12.563 1.00 94.62 144 LEU A C 1
ATOM 1209 O O . LEU A 1 144 ? -7.555 0.813 -11.716 1.00 94.62 144 LEU A O 1
ATOM 1213 N N . ASN A 1 145 ? -5.885 1.869 -12.781 1.00 93.31 145 ASN A N 1
ATOM 1214 C CA . ASN A 1 145 ? -6.058 3.123 -12.045 1.00 93.31 145 ASN A CA 1
ATOM 1215 C C . ASN A 1 145 ? -7.449 3.732 -12.281 1.00 93.31 145 ASN A C 1
ATOM 1217 O O . ASN A 1 145 ? -8.065 4.217 -11.335 1.00 93.31 145 ASN A O 1
ATOM 1221 N N . ASN A 1 146 ? -7.951 3.696 -13.519 1.00 94.44 146 ASN A N 1
ATOM 1222 C CA . ASN A 1 146 ? -9.290 4.192 -13.836 1.00 94.44 146 ASN A CA 1
ATOM 1223 C C . ASN A 1 146 ? -10.369 3.379 -13.116 1.00 94.44 146 ASN A C 1
ATOM 1225 O O . ASN A 1 146 ? -11.196 3.970 -12.429 1.00 94.44 146 ASN A O 1
ATOM 1229 N N . LYS A 1 147 ? -10.296 2.043 -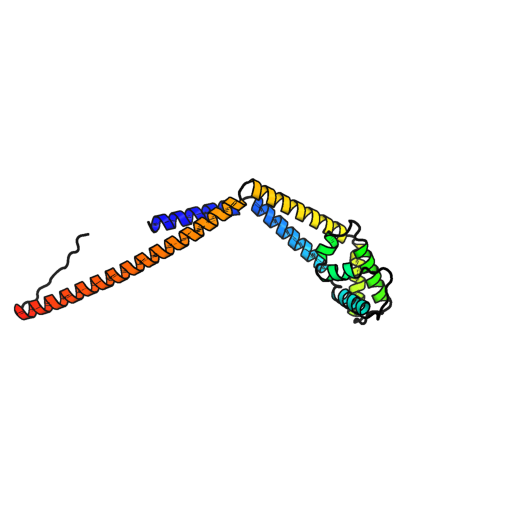13.169 1.00 94.56 147 LYS A N 1
ATOM 1230 C CA . LYS A 1 147 ? -11.225 1.152 -12.453 1.00 94.56 147 LYS A CA 1
ATOM 1231 C C . LYS A 1 147 ? -11.211 1.390 -10.943 1.00 94.56 147 LYS A C 1
ATOM 1233 O O . LYS A 1 147 ? -12.264 1.493 -10.330 1.00 94.56 147 LYS A O 1
ATOM 1238 N N . ILE A 1 148 ? -10.029 1.537 -10.341 1.00 94.19 148 ILE A N 1
ATOM 1239 C CA . ILE A 1 148 ? -9.897 1.853 -8.908 1.00 94.19 148 ILE A CA 1
ATOM 1240 C C . ILE A 1 148 ? -10.554 3.201 -8.588 1.00 94.19 148 ILE A C 1
ATOM 1242 O O . ILE A 1 148 ? -11.250 3.325 -7.584 1.00 94.19 148 ILE A O 1
ATOM 1246 N N . ASN A 1 149 ? -10.355 4.217 -9.429 1.00 94.19 149 ASN A N 1
ATOM 1247 C CA . ASN A 1 149 ? -10.962 5.531 -9.224 1.00 94.19 149 ASN A CA 1
ATOM 1248 C C . ASN A 1 149 ? -12.488 5.509 -9.400 1.00 94.19 149 ASN A C 1
ATOM 1250 O O . ASN A 1 149 ? -13.191 6.216 -8.682 1.00 94.19 149 ASN A O 1
ATOM 1254 N N . GLU A 1 150 ? -13.008 4.711 -10.330 1.00 94.88 150 GLU A N 1
ATOM 1255 C CA . GLU A 1 150 ? -14.448 4.489 -10.497 1.00 94.88 150 GLU A CA 1
ATOM 1256 C C . GLU A 1 150 ? -15.048 3.789 -9.275 1.00 94.88 150 GLU A C 1
ATOM 1258 O O . GLU A 1 150 ? -16.036 4.277 -8.730 1.00 94.88 150 GLU A O 1
ATOM 1263 N N . LEU A 1 151 ? -14.405 2.727 -8.779 1.00 92.94 151 LEU A N 1
ATOM 1264 C CA . LEU A 1 151 ? -14.817 2.032 -7.555 1.00 92.94 151 LEU A CA 1
ATOM 1265 C C . LEU A 1 151 ? -14.817 2.970 -6.344 1.00 92.94 151 LEU A C 1
ATOM 1267 O O . LEU A 1 151 ? -15.782 2.991 -5.587 1.00 92.94 151 LEU A O 1
ATOM 1271 N N . LYS A 1 152 ? -13.790 3.817 -6.190 1.00 91.69 152 LYS A N 1
ATOM 1272 C CA . LYS A 1 152 ? -13.751 4.837 -5.126 1.00 91.69 152 LYS A CA 1
ATOM 1273 C C . LYS A 1 152 ? -14.947 5.781 -5.193 1.00 91.69 152 LYS A C 1
ATOM 1275 O O . LYS A 1 152 ? -15.599 6.001 -4.178 1.00 91.69 152 LYS A O 1
ATOM 1280 N N . LYS A 1 153 ? -15.284 6.275 -6.387 1.00 93.62 153 LYS A N 1
ATOM 1281 C CA . LYS A 1 153 ? -16.470 7.122 -6.581 1.00 93.62 153 LYS A CA 1
ATOM 1282 C C . LYS A 1 153 ? -17.763 6.384 -6.245 1.00 93.62 153 LYS A C 1
ATOM 1284 O O . LYS A 1 153 ? -18.635 6.974 -5.622 1.00 93.62 153 LYS A O 1
ATOM 1289 N N . GLN A 1 154 ? -17.892 5.114 -6.626 1.00 92.62 154 GLN A N 1
ATOM 1290 C CA . GLN A 1 154 ? -19.069 4.302 -6.296 1.00 92.62 154 GLN A CA 1
ATOM 1291 C C . GLN A 1 154 ? -19.206 4.083 -4.784 1.00 92.62 154 GLN A C 1
ATOM 1293 O O . GLN A 1 154 ? -20.298 4.222 -4.243 1.00 92.62 154 GLN A O 1
ATOM 1298 N N . ILE A 1 155 ? -18.100 3.808 -4.087 1.00 91.00 155 ILE A N 1
ATOM 1299 C CA . ILE A 1 155 ? -18.054 3.662 -2.624 1.00 91.00 155 ILE A CA 1
ATOM 1300 C C . ILE A 1 155 ? -18.465 4.966 -1.927 1.00 91.00 155 ILE A C 1
ATOM 1302 O O . ILE A 1 155 ? -19.224 4.936 -0.956 1.00 91.00 155 ILE A O 1
ATOM 1306 N N . GLU A 1 156 ? -17.974 6.106 -2.416 1.00 90.00 156 GLU A N 1
ATOM 1307 C CA . GLU A 1 156 ? -18.342 7.433 -1.911 1.00 90.00 156 GLU A CA 1
ATOM 1308 C C . GLU A 1 156 ? -19.825 7.740 -2.157 1.00 90.00 156 GLU A C 1
ATOM 1310 O O . GLU A 1 156 ? -20.529 8.129 -1.228 1.00 90.00 156 GLU A O 1
ATOM 1315 N N . GLN A 1 157 ? -20.326 7.505 -3.374 1.00 91.50 157 GLN A N 1
ATOM 1316 C CA . GLN A 1 157 ? -21.733 7.714 -3.741 1.00 91.50 157 GLN A CA 1
ATOM 1317 C C . GLN A 1 157 ? -22.691 6.824 -2.948 1.00 91.50 157 GLN A C 1
ATOM 1319 O O . GLN A 1 157 ? -23.773 7.267 -2.576 1.00 91.50 157 GLN A O 1
ATOM 1324 N N . ALA A 1 158 ? -22.289 5.587 -2.660 1.00 88.38 158 ALA A N 1
ATOM 1325 C CA . ALA A 1 158 ? -23.053 4.667 -1.826 1.00 88.38 158 ALA A CA 1
ATOM 1326 C C . ALA A 1 158 ? -23.007 5.031 -0.328 1.00 88.38 158 ALA A C 1
ATOM 1328 O O . ALA A 1 158 ? -23.628 4.350 0.485 1.00 88.38 158 ALA A O 1
ATOM 1329 N N . GLY A 1 159 ? -22.246 6.061 0.066 1.00 89.75 159 GLY A N 1
ATOM 1330 C CA . GLY A 1 159 ? -22.076 6.463 1.463 1.00 89.75 159 GLY A CA 1
ATOM 1331 C C . GLY A 1 159 ? -21.312 5.444 2.313 1.00 89.75 159 GLY A C 1
ATOM 1332 O O . GLY A 1 159 ? -21.224 5.602 3.527 1.00 89.75 159 GLY A O 1
ATOM 1333 N N . LEU A 1 160 ? -20.729 4.408 1.700 1.00 89.25 160 LEU A N 1
ATOM 1334 C CA . LEU A 1 160 ? -20.058 3.315 2.405 1.00 89.25 160 LEU A CA 1
ATOM 1335 C C . LEU A 1 160 ? -18.794 3.790 3.121 1.00 89.25 160 LEU A C 1
ATOM 1337 O O . LEU A 1 160 ? -18.509 3.335 4.226 1.00 89.25 160 LEU A O 1
ATOM 1341 N N . ALA A 1 161 ? -18.049 4.720 2.515 1.00 87.81 161 ALA A N 1
ATOM 1342 C CA . ALA A 1 161 ? -16.866 5.311 3.140 1.00 87.81 161 ALA A CA 1
ATOM 1343 C C . ALA A 1 161 ? -17.220 6.084 4.419 1.00 87.81 161 ALA A C 1
ATOM 1345 O O . ALA A 1 161 ? -16.550 5.914 5.435 1.00 87.81 161 ALA A O 1
ATOM 1346 N N . ILE A 1 162 ? -18.290 6.885 4.364 1.00 89.69 162 ILE A N 1
ATOM 1347 C CA . ILE A 1 162 ? -18.782 7.679 5.496 1.00 89.69 162 ILE A CA 1
ATOM 1348 C C . ILE A 1 162 ? -19.314 6.745 6.584 1.00 89.69 162 ILE A C 1
ATOM 1350 O O . ILE A 1 162 ? -18.869 6.820 7.722 1.00 89.69 162 ILE A O 1
ATOM 1354 N N . ASN A 1 163 ? -20.170 5.788 6.215 1.00 91.00 163 ASN A N 1
ATOM 1355 C CA . ASN A 1 163 ? -20.730 4.816 7.152 1.00 91.00 163 ASN A CA 1
ATOM 1356 C C . ASN A 1 163 ? -19.635 4.012 7.878 1.00 91.00 163 ASN A C 1
ATOM 1358 O O . ASN A 1 163 ? -19.669 3.852 9.096 1.00 91.00 163 ASN A O 1
ATOM 1362 N N . ARG A 1 164 ? -18.609 3.553 7.147 1.00 91.12 164 ARG A N 1
ATOM 1363 C CA . ARG A 1 164 ? -17.468 2.841 7.739 1.00 91.12 164 ARG A CA 1
ATOM 1364 C C . ARG A 1 164 ? -16.746 3.692 8.784 1.00 91.12 164 ARG A C 1
ATOM 1366 O O . ARG A 1 164 ? -16.371 3.174 9.833 1.00 91.12 164 ARG A O 1
ATOM 1373 N N . GLU A 1 165 ? -16.523 4.967 8.488 1.00 91.62 165 GLU A N 1
ATOM 1374 C CA . GLU A 1 165 ? -15.837 5.885 9.397 1.00 91.62 165 GLU A CA 1
ATOM 1375 C C . GLU A 1 165 ? -16.690 6.199 10.632 1.00 91.62 165 GLU A C 1
ATOM 1377 O O . GLU A 1 165 ? -16.198 6.159 11.760 1.00 91.62 165 GLU A O 1
ATOM 1382 N N . ASP A 1 166 ? -17.990 6.413 10.444 1.00 93.12 166 ASP A N 1
ATOM 1383 C CA . ASP A 1 166 ? -18.932 6.658 11.533 1.00 93.12 166 ASP A CA 1
ATOM 1384 C C . ASP A 1 166 ? -19.004 5.472 12.502 1.00 93.12 166 ASP A C 1
ATOM 1386 O O . ASP A 1 166 ? -18.959 5.667 13.720 1.00 93.12 166 ASP A O 1
ATOM 1390 N N . ILE A 1 167 ? -19.058 4.237 11.989 1.00 92.25 167 ILE A N 1
ATOM 1391 C CA . ILE A 1 167 ? -19.032 3.030 12.828 1.00 92.25 167 ILE A CA 1
ATOM 1392 C C . ILE A 1 167 ? -17.705 2.939 13.595 1.00 92.25 167 ILE A C 1
ATOM 1394 O O . ILE A 1 167 ? -17.720 2.699 14.802 1.00 92.25 167 ILE A O 1
ATOM 1398 N N . LYS A 1 168 ? -16.556 3.202 12.952 1.00 93.19 168 LYS A N 1
ATOM 1399 C CA . LYS A 1 168 ? -15.243 3.214 13.631 1.00 93.19 168 LYS A CA 1
ATOM 1400 C C . LYS A 1 168 ? -15.185 4.242 14.760 1.00 93.19 168 LYS A C 1
ATOM 1402 O O . LYS A 1 168 ? -14.698 3.931 15.847 1.00 93.19 168 LYS A O 1
ATOM 1407 N N . ASN A 1 169 ? -15.742 5.428 14.542 1.00 94.81 169 ASN A N 1
ATOM 1408 C CA . ASN A 1 169 ? -15.816 6.476 15.558 1.00 94.81 169 ASN A CA 1
ATOM 1409 C C . ASN A 1 169 ? -16.731 6.095 16.730 1.00 94.81 169 ASN A C 1
ATOM 1411 O O . ASN A 1 169 ? -16.391 6.352 17.892 1.00 94.81 169 ASN A O 1
ATOM 1415 N N . LYS A 1 170 ? -17.870 5.448 16.453 1.00 94.25 170 LYS A N 1
ATOM 1416 C CA . LYS A 1 170 ? -18.767 4.916 17.492 1.00 94.25 170 LYS A CA 1
ATOM 1417 C C . LYS A 1 170 ? -18.079 3.837 18.325 1.00 94.25 170 LYS A C 1
ATOM 1419 O O . LYS A 1 170 ? -18.095 3.948 19.548 1.00 94.25 170 LYS A O 1
ATOM 1424 N N . ILE A 1 171 ? -17.414 2.873 17.679 1.00 93.06 171 ILE A N 1
ATOM 1425 C CA . ILE A 1 171 ? -16.610 1.827 18.335 1.00 93.06 171 ILE A CA 1
ATOM 1426 C C . ILE A 1 171 ? -15.568 2.468 19.252 1.00 93.06 171 ILE A C 1
ATOM 1428 O O . ILE A 1 171 ? -15.527 2.153 20.436 1.00 93.06 171 ILE A O 1
ATOM 1432 N N . ALA A 1 172 ? -14.768 3.411 18.746 1.00 93.38 172 ALA A N 1
ATOM 1433 C CA . ALA A 1 172 ? -13.726 4.069 19.535 1.00 93.38 172 ALA A CA 1
ATOM 1434 C C . ALA A 1 172 ? -14.296 4.802 20.760 1.00 93.38 172 ALA A C 1
ATOM 1436 O O . ALA A 1 172 ? -13.783 4.682 21.873 1.00 93.38 172 ALA A O 1
ATOM 1437 N N . THR A 1 173 ? -15.395 5.534 20.571 1.00 94.81 173 THR A N 1
ATOM 1438 C CA . THR A 1 173 ? -16.063 6.259 21.657 1.00 94.81 173 THR A CA 1
ATOM 1439 C C . THR A 1 173 ? -16.639 5.307 22.703 1.00 94.81 173 THR A C 1
ATOM 1441 O O . THR A 1 173 ? -16.574 5.591 23.900 1.00 94.81 173 THR A O 1
ATOM 1444 N N . ASN A 1 174 ? -17.222 4.190 22.271 1.00 93.94 174 ASN A N 1
ATOM 1445 C CA . ASN A 1 174 ? -17.847 3.221 23.158 1.00 93.94 174 ASN A CA 1
ATOM 1446 C C . ASN A 1 174 ? -16.804 2.386 23.922 1.00 93.94 174 ASN A C 1
ATOM 1448 O O . ASN A 1 174 ? -16.966 2.202 25.126 1.00 93.94 174 ASN A O 1
ATOM 1452 N N . THR A 1 175 ? -15.669 2.037 23.300 1.00 93.62 175 THR A N 1
ATOM 1453 C CA . THR A 1 175 ? -14.505 1.444 23.988 1.00 93.62 175 THR A CA 1
ATOM 1454 C C . THR A 1 175 ? -14.056 2.305 25.169 1.00 93.62 175 THR A C 1
ATOM 1456 O O . THR A 1 175 ? -13.945 1.810 26.287 1.00 93.62 175 THR A O 1
ATOM 1459 N N . LEU A 1 176 ? -13.887 3.618 24.964 1.00 94.06 176 LEU A N 1
ATOM 1460 C CA . LEU A 1 176 ? -13.487 4.535 26.041 1.00 94.06 176 LEU A CA 1
ATOM 1461 C C . LEU A 1 176 ? -14.511 4.598 27.185 1.00 94.06 176 LEU A C 1
ATOM 1463 O O . LEU A 1 176 ? -14.146 4.846 28.334 1.00 94.06 176 LEU A O 1
ATOM 1467 N N . LYS A 1 177 ? -15.804 4.425 26.890 1.00 93.69 177 LYS A N 1
ATOM 1468 C CA . LYS A 1 177 ? -16.858 4.395 27.915 1.00 93.69 177 LYS A CA 1
ATOM 1469 C C . LYS A 1 177 ? -16.832 3.092 28.708 1.00 93.69 177 LYS A C 1
ATOM 1471 O O . LYS A 1 177 ? -16.940 3.154 29.929 1.00 93.69 177 LYS A O 1
ATOM 1476 N N . ILE A 1 178 ? -16.660 1.955 28.032 1.00 93.81 178 ILE A N 1
ATOM 1477 C CA . ILE A 1 178 ? -16.503 0.637 28.662 1.00 93.81 178 ILE A CA 1
ATOM 1478 C C . ILE A 1 178 ? -15.313 0.664 29.621 1.00 93.81 178 ILE A C 1
ATOM 1480 O O . ILE A 1 178 ? -15.497 0.402 30.804 1.00 93.81 178 ILE A O 1
ATOM 1484 N N . GLU A 1 179 ? -14.142 1.113 29.160 1.00 92.44 179 GLU A N 1
ATOM 1485 C CA . GLU A 1 179 ? -12.941 1.204 30.002 1.00 92.44 179 GLU A CA 1
ATOM 1486 C C . GLU A 1 179 ? -13.170 2.064 31.253 1.00 92.44 179 GLU A C 1
ATOM 1488 O O . GLU A 1 179 ? -12.717 1.731 32.348 1.00 92.44 179 GLU A O 1
ATOM 1493 N N . ARG A 1 180 ? -13.885 3.190 31.131 1.00 93.88 180 ARG A N 1
ATOM 1494 C CA . ARG A 1 180 ? -14.219 4.035 32.290 1.00 93.88 180 ARG A CA 1
ATOM 1495 C C . ARG A 1 180 ? -15.134 3.316 33.278 1.00 93.88 180 ARG A C 1
ATOM 1497 O O . ARG A 1 180 ? -14.874 3.373 34.477 1.00 93.88 180 ARG A O 1
ATOM 1504 N N . LEU A 1 181 ? -16.175 2.644 32.786 1.00 93.50 181 LEU A N 1
ATOM 1505 C CA . LEU A 1 181 ? -17.114 1.892 33.620 1.00 93.50 181 LEU A CA 1
ATOM 1506 C C . LEU A 1 181 ? -16.430 0.719 34.332 1.00 93.50 181 LEU A C 1
ATOM 1508 O O . LEU A 1 181 ? -16.667 0.515 35.521 1.00 93.50 181 LEU A O 1
ATOM 1512 N N . GLU A 1 182 ? -15.558 -0.010 33.638 1.00 92.56 182 GLU A N 1
ATOM 1513 C CA . GLU A 1 182 ? -14.760 -1.100 34.211 1.00 92.56 182 GLU A CA 1
ATOM 1514 C C . GLU A 1 182 ? -13.844 -0.585 35.322 1.00 92.56 182 GLU A C 1
ATOM 1516 O O . GLU A 1 182 ? -13.863 -1.110 36.434 1.00 92.56 182 GLU A O 1
ATOM 1521 N N . ASN A 1 183 ? -13.125 0.513 35.076 1.00 93.56 183 ASN A N 1
ATOM 1522 C CA . ASN A 1 183 ? -12.271 1.139 36.086 1.00 93.56 183 ASN A CA 1
ATOM 1523 C C . ASN A 1 183 ? -13.062 1.628 37.313 1.00 93.56 183 ASN A C 1
ATOM 1525 O O . ASN A 1 183 ? -12.608 1.486 38.453 1.00 93.56 183 ASN A O 1
ATOM 1529 N N . ASP A 1 184 ? -14.244 2.211 37.101 1.00 93.50 184 ASP A N 1
ATOM 1530 C CA . ASP A 1 184 ? -15.107 2.668 38.189 1.00 93.50 184 ASP A CA 1
ATOM 1531 C C . ASP A 1 184 ? -15.667 1.498 39.012 1.00 93.50 184 ASP A C 1
ATOM 1533 O O . ASP A 1 184 ? -15.718 1.594 40.245 1.00 93.50 184 ASP A O 1
ATOM 1537 N N . LEU A 1 185 ? -16.061 0.397 38.363 1.00 91.81 185 LEU A N 1
ATOM 1538 C CA . LEU A 1 185 ? -16.489 -0.834 39.034 1.00 91.81 185 LEU A CA 1
ATOM 1539 C C . LEU A 1 185 ? -15.351 -1.447 39.844 1.00 91.81 185 LEU A C 1
ATOM 1541 O O . LEU A 1 185 ? -15.546 -1.760 41.018 1.00 91.81 185 LEU A O 1
ATOM 1545 N N . ASP A 1 186 ? -14.156 -1.541 39.268 1.00 92.31 186 ASP A N 1
ATOM 1546 C CA . ASP A 1 186 ? -12.969 -2.052 39.949 1.00 92.31 186 ASP A CA 1
ATOM 1547 C C . ASP A 1 186 ? -12.622 -1.228 41.188 1.00 92.31 186 ASP A C 1
ATOM 1549 O O . ASP A 1 186 ? -12.313 -1.783 42.249 1.00 92.31 186 ASP A O 1
ATOM 1553 N N . ARG A 1 187 ? -12.702 0.106 41.092 1.00 93.50 187 ARG A N 1
ATOM 1554 C CA . ARG A 1 187 ? -12.500 0.991 42.246 1.00 93.50 187 ARG A CA 1
ATOM 1555 C C . ARG A 1 187 ? -13.553 0.736 43.322 1.00 93.50 187 ARG A C 1
ATOM 1557 O O . ARG A 1 187 ? -13.189 0.502 44.472 1.00 93.50 187 ARG A O 1
ATOM 1564 N N . LYS A 1 188 ? -14.840 0.731 42.959 1.00 92.44 188 LYS A N 1
ATOM 1565 C CA . LYS A 1 188 ? -15.936 0.486 43.911 1.00 92.44 188 LYS A CA 1
ATOM 1566 C C . LYS A 1 188 ? -15.833 -0.886 44.569 1.00 92.44 188 LYS A C 1
ATOM 1568 O O . LYS A 1 188 ? -16.086 -1.000 45.762 1.00 92.44 188 LYS A O 1
ATOM 1573 N N . ASN A 1 189 ? -15.429 -1.912 43.825 1.00 92.12 189 ASN A N 1
ATOM 1574 C CA . ASN A 1 189 ? -15.236 -3.254 44.357 1.00 92.12 189 ASN A CA 1
ATOM 1575 C C . ASN A 1 189 ? -14.061 -3.301 45.349 1.00 92.12 189 ASN A C 1
ATOM 1577 O O . ASN A 1 189 ? -14.181 -3.870 46.432 1.00 92.12 189 ASN A O 1
ATOM 1581 N N . LYS A 1 190 ? -12.941 -2.630 45.040 1.00 92.81 190 LYS A N 1
ATOM 1582 C CA . LYS A 1 190 ? -11.820 -2.475 45.985 1.00 92.81 190 LYS A CA 1
ATOM 1583 C C . LYS A 1 190 ? -12.254 -1.771 47.270 1.00 92.81 190 LYS A C 1
ATOM 1585 O O . LYS A 1 190 ? -11.894 -2.228 48.354 1.00 92.81 190 LYS A O 1
ATOM 1590 N N . ASP A 1 191 ? -13.032 -0.697 47.164 1.00 91.94 191 ASP A N 1
ATOM 1591 C CA . ASP A 1 191 ? -13.543 0.031 48.329 1.00 91.94 191 ASP A CA 1
ATOM 1592 C C . ASP A 1 191 ? -14.529 -0.820 49.139 1.00 91.94 191 ASP A C 1
ATOM 1594 O O . ASP A 1 191 ? -14.392 -0.925 50.356 1.00 91.94 191 ASP A O 1
ATOM 1598 N N . TYR A 1 192 ? -15.450 -1.522 48.476 1.00 89.12 192 TYR A N 1
ATOM 1599 C CA . TYR A 1 192 ? -16.352 -2.480 49.115 1.00 89.12 192 TYR A CA 1
ATOM 1600 C C . TYR A 1 192 ? -15.585 -3.550 49.904 1.00 89.12 192 TYR A C 1
ATOM 1602 O O . TYR A 1 192 ? -15.869 -3.776 51.080 1.00 89.12 192 TYR A O 1
ATOM 1610 N N . MET A 1 193 ? -14.560 -4.158 49.300 1.00 90.31 193 MET A N 1
ATOM 1611 C CA . MET A 1 193 ? -13.721 -5.159 49.965 1.00 90.31 193 MET A CA 1
ATOM 1612 C C . MET A 1 193 ? -12.962 -4.582 51.165 1.00 90.31 193 MET A C 1
ATOM 1614 O O . MET A 1 193 ? -12.836 -5.255 52.191 1.00 90.31 193 MET A O 1
ATOM 1618 N N . ARG A 1 194 ? -12.495 -3.329 51.079 1.00 91.44 194 ARG A N 1
ATOM 1619 C CA . ARG A 1 194 ? -11.874 -2.617 52.209 1.00 91.44 194 ARG A CA 1
ATOM 1620 C C . ARG A 1 194 ? -12.863 -2.402 53.352 1.00 91.44 194 ARG A C 1
ATOM 1622 O O . ARG A 1 194 ? -12.539 -2.747 54.486 1.00 91.44 194 ARG A O 1
ATOM 1629 N N . TYR A 1 195 ? -14.063 -1.896 53.071 1.00 90.00 195 TYR A N 1
ATOM 1630 C CA . TYR A 1 195 ? -15.090 -1.689 54.098 1.00 90.00 195 TYR A CA 1
ATOM 1631 C C . TYR A 1 195 ? -15.529 -3.003 54.741 1.00 90.00 195 TYR A C 1
ATOM 1633 O O . TYR A 1 195 ? -15.613 -3.095 55.963 1.00 90.00 195 TYR A O 1
ATOM 1641 N N . LEU A 1 196 ? -15.719 -4.052 53.941 1.00 87.88 196 LEU A N 1
ATOM 1642 C CA . LEU A 1 196 ? -16.066 -5.379 54.440 1.00 87.88 196 LEU A CA 1
ATOM 1643 C C . LEU A 1 196 ? -14.961 -5.960 55.337 1.00 87.88 196 LEU A C 1
ATOM 1645 O O . LEU A 1 196 ? -15.261 -6.626 56.328 1.00 87.88 196 LEU A O 1
ATOM 1649 N N . SER A 1 197 ? -13.690 -5.680 55.034 1.00 89.19 197 SER A N 1
ATOM 1650 C CA . SER A 1 197 ? -12.570 -6.021 55.917 1.00 89.19 197 SER A CA 1
ATOM 1651 C C . SER A 1 197 ? -12.577 -5.210 57.216 1.00 89.19 197 SER A C 1
ATOM 1653 O O . SER A 1 197 ? -12.339 -5.792 58.270 1.00 89.19 197 SER A O 1
ATOM 1655 N N . SER A 1 198 ? -12.866 -3.903 57.167 1.00 91.06 198 SER A N 1
ATOM 1656 C CA . SER A 1 198 ? -12.964 -3.056 58.371 1.00 91.06 198 SER A CA 1
ATOM 1657 C C . SER A 1 198 ? -14.055 -3.560 59.308 1.00 91.06 198 SER A C 1
ATOM 1659 O O . SER A 1 198 ? -13.798 -3.813 60.478 1.00 91.06 198 SER A O 1
ATOM 1661 N N . ILE A 1 199 ? -15.243 -3.836 58.762 1.00 89.00 199 ILE A N 1
ATOM 1662 C CA . ILE A 1 199 ? -16.385 -4.357 59.521 1.00 89.00 199 ILE A CA 1
ATOM 1663 C C . ILE A 1 199 ? -16.054 -5.710 60.169 1.00 89.00 199 ILE A C 1
ATOM 1665 O O . ILE A 1 199 ? -16.436 -5.966 61.311 1.00 89.00 199 ILE A O 1
ATOM 1669 N N . LYS A 1 200 ? -15.332 -6.593 59.464 1.00 87.50 200 LYS A N 1
ATOM 1670 C CA . LYS A 1 200 ? -14.860 -7.863 60.041 1.00 87.50 200 LYS A CA 1
ATOM 1671 C C . LYS A 1 200 ? -13.908 -7.634 61.215 1.00 87.50 200 LYS A C 1
ATOM 1673 O O . LYS A 1 200 ? -14.084 -8.276 62.247 1.00 87.50 200 LYS A O 1
ATOM 1678 N N . ASN A 1 201 ? -12.958 -6.712 61.078 1.00 90.38 201 ASN A N 1
ATOM 1679 C CA . ASN A 1 201 ? -12.007 -6.391 62.141 1.00 90.38 201 ASN A CA 1
ATOM 1680 C C . ASN A 1 201 ? -12.713 -5.783 63.365 1.00 90.38 201 ASN A C 1
ATOM 1682 O O . ASN A 1 201 ? -12.525 -6.264 64.480 1.00 90.38 201 ASN A O 1
ATOM 1686 N N . GLU A 1 202 ? -13.587 -4.796 63.161 1.00 88.50 202 GLU A N 1
ATOM 1687 C CA . GLU A 1 202 ? -14.372 -4.154 64.227 1.00 88.50 202 GLU A CA 1
ATOM 1688 C C . GLU A 1 202 ? -15.255 -5.164 64.969 1.00 88.50 202 GLU A C 1
ATOM 1690 O O . GLU A 1 202 ? -15.319 -5.167 66.200 1.00 88.50 202 GLU A O 1
ATOM 1695 N N . ARG A 1 203 ? -15.891 -6.088 64.236 1.00 87.94 203 ARG A N 1
ATOM 1696 C CA . ARG A 1 203 ? -16.641 -7.203 64.828 1.00 87.94 203 ARG A CA 1
ATOM 1697 C C . ARG A 1 203 ? -15.758 -8.049 65.737 1.00 87.94 203 ARG A C 1
ATOM 1699 O O . ARG A 1 203 ? -16.171 -8.363 66.851 1.00 87.94 203 ARG A O 1
ATOM 1706 N N . GLU A 1 204 ? -14.581 -8.454 65.269 1.00 87.56 204 GLU A N 1
ATOM 1707 C CA . GLU A 1 204 ? -13.661 -9.282 66.053 1.00 87.56 204 GLU A CA 1
ATOM 1708 C C . GLU A 1 204 ? -13.180 -8.561 67.318 1.00 87.56 204 GLU A C 1
ATOM 1710 O O . GLU A 1 204 ? -13.128 -9.165 68.393 1.00 87.56 204 GLU A O 1
ATOM 1715 N N . GLU A 1 205 ? -12.856 -7.271 67.219 1.00 88.62 205 GLU A N 1
ATOM 1716 C CA . GLU A 1 205 ? -12.472 -6.437 68.362 1.00 88.62 205 GLU A CA 1
ATOM 1717 C C . GLU A 1 205 ? -13.604 -6.297 69.380 1.00 88.62 205 GLU A C 1
ATOM 1719 O O . GLU A 1 205 ? -13.391 -6.455 70.589 1.00 88.62 205 GLU A O 1
ATOM 1724 N N . PHE A 1 206 ? -14.827 -6.070 68.904 1.00 86.81 206 PHE A N 1
ATOM 1725 C CA . PHE A 1 206 ? -15.997 -5.972 69.762 1.00 86.81 206 PHE A CA 1
ATOM 1726 C C . PHE A 1 206 ? -16.310 -7.315 70.439 1.00 86.81 206 PHE A C 1
ATOM 1728 O O . PHE A 1 206 ? -16.503 -7.352 71.653 1.00 86.81 206 PHE A O 1
ATOM 1735 N N . GLN A 1 207 ? -16.248 -8.442 69.719 1.00 86.94 207 GLN A N 1
ATOM 1736 C CA . GLN A 1 207 ? -16.409 -9.779 70.311 1.00 86.94 207 GLN A CA 1
ATOM 1737 C C . GLN A 1 207 ? -15.358 -10.072 71.387 1.00 86.94 207 GLN A C 1
ATOM 1739 O O . GLN A 1 207 ? -15.700 -10.578 72.458 1.00 86.94 207 GLN A O 1
ATOM 1744 N N . LYS A 1 208 ? -14.085 -9.725 71.142 1.00 86.81 208 LYS A N 1
ATOM 1745 C CA . LYS A 1 208 ? -13.014 -9.844 72.148 1.00 86.81 208 LYS A CA 1
ATOM 1746 C C . LYS A 1 208 ? -13.314 -8.995 73.384 1.00 86.81 208 LYS A C 1
ATOM 1748 O O . LYS A 1 208 ? -13.070 -9.446 74.501 1.00 86.81 208 LYS A O 1
ATOM 1753 N N . SER A 1 209 ? -13.844 -7.789 73.194 1.00 85.81 209 SER A N 1
ATOM 1754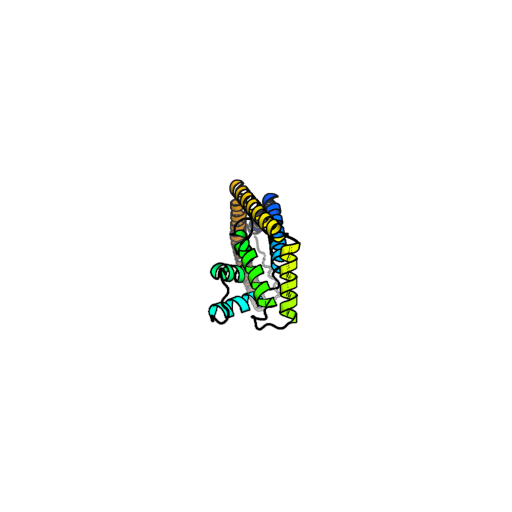 C CA . SER A 1 209 ? -14.203 -6.879 74.288 1.00 85.81 209 SER A CA 1
ATOM 1755 C C . SER A 1 209 ? -15.374 -7.414 75.115 1.00 85.81 209 SER A C 1
ATOM 1757 O O . SER A 1 209 ? -15.278 -7.469 76.338 1.00 85.81 209 SER A O 1
ATOM 1759 N N . VAL A 1 210 ? -16.431 -7.907 74.465 1.00 84.31 210 VAL A N 1
ATOM 1760 C CA . VAL A 1 210 ? -17.577 -8.550 75.130 1.00 84.31 210 VAL A CA 1
ATOM 1761 C C . VAL A 1 210 ? -17.134 -9.784 75.919 1.00 84.31 210 VAL A C 1
ATOM 1763 O O . VAL A 1 210 ? -17.494 -9.918 77.087 1.00 84.31 210 VAL A O 1
ATOM 1766 N N . LYS A 1 211 ? -16.281 -10.636 75.332 1.00 86.06 211 LYS A N 1
ATOM 1767 C CA . LYS A 1 211 ? -15.724 -11.816 76.012 1.00 86.06 211 LYS A CA 1
ATOM 1768 C C . LYS A 1 211 ? -14.944 -11.445 77.274 1.00 86.06 211 LYS A C 1
ATOM 1770 O O . LYS A 1 211 ? -15.069 -12.131 78.279 1.00 86.06 211 LYS A O 1
ATOM 1775 N N . LYS A 1 212 ? -14.172 -10.352 77.253 1.00 86.00 212 LYS A N 1
ATOM 1776 C CA . LYS A 1 212 ? -13.448 -9.861 78.441 1.00 86.00 212 LYS A CA 1
ATOM 1777 C C . LYS A 1 212 ? -14.378 -9.396 79.565 1.00 86.00 212 LYS A 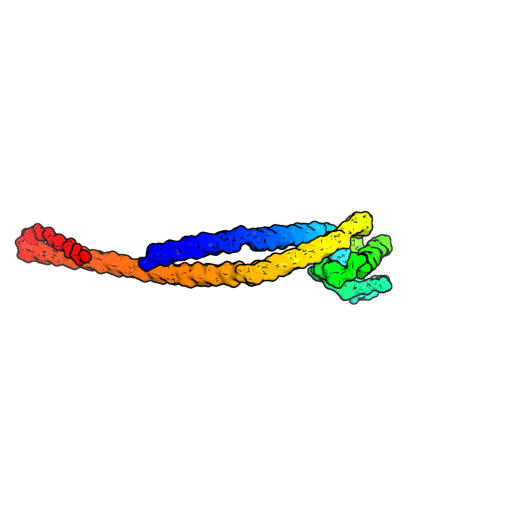C 1
ATOM 1779 O O . LYS A 1 212 ? -14.021 -9.555 80.724 1.00 86.00 212 LYS A O 1
ATOM 1784 N N . VAL A 1 213 ? -15.524 -8.799 79.233 1.00 85.94 213 VAL A N 1
ATOM 1785 C CA . VAL A 1 213 ? -16.465 -8.247 80.224 1.00 85.94 213 VAL A CA 1
ATOM 1786 C C . VAL A 1 213 ? -17.377 -9.328 80.803 1.00 85.94 213 VAL A C 1
ATOM 1788 O O . VAL A 1 213 ? -17.587 -9.364 82.010 1.00 85.94 213 VAL A O 1
ATOM 1791 N N . LEU A 1 214 ? -17.915 -10.204 79.953 1.00 82.94 214 LEU A N 1
ATOM 1792 C CA . LEU A 1 214 ? -18.883 -11.232 80.351 1.00 82.94 214 LEU A CA 1
ATOM 1793 C C . LEU A 1 214 ? -18.228 -12.559 80.756 1.00 82.94 214 LEU A C 1
ATOM 1795 O O . LEU A 1 214 ? -18.889 -13.402 81.348 1.00 82.94 214 LEU A O 1
ATOM 1799 N N . ASN A 1 215 ? -16.942 -12.752 80.439 1.00 80.19 215 ASN A N 1
ATOM 1800 C CA . ASN A 1 215 ? -16.207 -14.011 80.609 1.00 80.19 215 ASN A CA 1
ATOM 1801 C C . ASN A 1 215 ? -16.815 -15.211 79.847 1.00 80.19 215 ASN A C 1
ATOM 1803 O O . ASN A 1 215 ? -16.484 -16.363 80.118 1.00 80.19 215 ASN A O 1
ATOM 1807 N N . GLU A 1 216 ? -17.659 -14.932 78.851 1.00 76.44 216 GLU A N 1
ATOM 1808 C CA . GLU A 1 216 ? -18.332 -15.910 77.998 1.00 76.44 216 GLU A CA 1
ATOM 1809 C C . GLU A 1 216 ? -18.033 -15.651 76.519 1.00 76.44 216 GLU A C 1
ATOM 1811 O O . GLU A 1 216 ? -17.787 -14.522 76.084 1.00 76.44 216 GLU A O 1
ATOM 1816 N N . GLU A 1 217 ? -18.036 -16.713 75.717 1.00 74.88 217 GLU A N 1
ATOM 1817 C CA . GLU A 1 217 ? -17.742 -16.621 74.293 1.00 74.88 217 GLU A CA 1
ATOM 1818 C C . GLU A 1 217 ? -19.010 -16.293 73.492 1.00 74.88 217 GLU A C 1
ATOM 1820 O O . GLU A 1 217 ? -19.891 -17.131 73.314 1.00 74.88 217 GLU A O 1
ATOM 1825 N N . VAL A 1 218 ? -19.103 -15.057 72.991 1.00 74.44 218 VAL A N 1
ATOM 1826 C CA . VAL A 1 218 ? -20.276 -14.574 72.246 1.00 74.44 218 VAL A CA 1
ATOM 1827 C C . VAL A 1 218 ? -19.996 -14.544 70.744 1.00 74.44 218 VAL A C 1
ATOM 1829 O O . VAL A 1 218 ? -19.060 -13.885 70.275 1.00 74.44 218 VAL A O 1
ATOM 1832 N N . LYS A 1 219 ? -20.845 -15.216 69.955 1.00 80.19 219 LYS A N 1
ATOM 1833 C CA . LYS A 1 219 ? -20.795 -15.188 68.487 1.00 80.19 219 LYS A CA 1
ATOM 1834 C C . LYS A 1 219 ? -21.761 -14.142 67.931 1.00 80.19 219 LYS A C 1
ATOM 1836 O O . LYS A 1 219 ? -22.963 -14.368 67.880 1.00 80.19 219 LYS A O 1
ATOM 1841 N N . LEU A 1 220 ? -21.231 -13.011 67.474 1.00 76.81 220 LEU A N 1
ATOM 1842 C CA . LEU A 1 220 ? -22.017 -11.985 66.785 1.00 76.81 220 LEU A CA 1
ATOM 1843 C C . LEU A 1 220 ? -22.073 -12.303 65.302 1.00 76.81 220 LEU A C 1
ATOM 1845 O O . LEU A 1 220 ? -21.038 -12.636 64.740 1.00 76.81 220 LEU A O 1
ATOM 1849 N N . ASN A 1 221 ? -23.230 -12.180 64.661 1.00 77.50 221 ASN A N 1
ATOM 1850 C CA . ASN A 1 221 ? -23.367 -12.300 63.211 1.00 77.50 221 ASN A CA 1
ATOM 1851 C C . ASN A 1 221 ? -23.716 -10.934 62.627 1.00 77.50 221 ASN A C 1
ATOM 1853 O O . ASN A 1 221 ? -24.536 -10.215 63.190 1.00 77.50 221 ASN A O 1
ATOM 1857 N N . ILE A 1 222 ? -23.101 -10.596 61.497 1.00 72.56 222 ILE A N 1
ATOM 1858 C CA . ILE A 1 222 ? -23.437 -9.391 60.742 1.00 72.56 222 ILE A CA 1
ATOM 1859 C C . ILE A 1 222 ? -24.272 -9.828 59.552 1.00 72.56 222 ILE A C 1
ATOM 1861 O O . ILE A 1 222 ? -23.822 -10.637 58.741 1.00 72.56 222 ILE A O 1
ATOM 1865 N N . THR A 1 223 ? -25.487 -9.304 59.471 1.00 73.19 223 THR A N 1
ATOM 1866 C CA . THR A 1 223 ? -26.379 -9.471 58.328 1.00 73.19 223 THR A CA 1
ATOM 1867 C C . THR A 1 223 ? -26.434 -8.166 57.562 1.00 73.19 223 THR A C 1
ATOM 1869 O O . THR A 1 223 ? -26.739 -7.123 58.137 1.00 73.19 223 THR A O 1
ATOM 1872 N N . PHE A 1 224 ? -26.161 -8.239 56.267 1.00 69.06 224 PHE A N 1
ATOM 1873 C CA . PHE A 1 224 ? -26.410 -7.136 55.356 1.00 69.06 224 PHE A CA 1
ATOM 1874 C C . PHE A 1 224 ? -27.764 -7.367 54.689 1.00 69.06 224 PHE A C 1
ATOM 1876 O O . PHE A 1 224 ? -28.018 -8.449 54.162 1.00 69.06 224 PHE A O 1
ATOM 1883 N N . SER A 1 225 ? -28.632 -6.365 54.747 1.00 62.25 225 SER A N 1
ATOM 1884 C CA . SER A 1 225 ? -29.851 -6.289 53.948 1.00 62.25 225 SER A CA 1
ATOM 1885 C C . SER A 1 225 ? -29.559 -5.392 52.749 1.00 62.25 225 SER A C 1
ATOM 1887 O O . SER A 1 225 ? -29.158 -4.244 52.953 1.00 62.25 225 SER A O 1
ATOM 1889 N N . PHE A 1 226 ? -29.728 -5.922 51.540 1.00 62.72 226 PHE A N 1
ATOM 1890 C CA . PHE A 1 226 ? -29.565 -5.191 50.285 1.00 62.72 226 PHE A CA 1
ATOM 1891 C C . PHE A 1 226 ? -30.925 -4.993 49.625 1.00 62.72 226 PHE A C 1
ATOM 1893 O O . PHE A 1 226 ? -31.722 -5.959 49.668 1.00 62.72 226 PHE A O 1
#

pLDDT: mean 89.43, std 5.33, range [62.25, 94.88]

Foldseek 3Di:
DLVVLVVVLVVLVVVLVVLCPDPLNVVLVVLVVVLVVLLVVLVVLPPLLVLLVQVLVCVVVVVDDDPPQDSVLSVVCSVPVLVSQLPDDLVSPNVLVNLVSSLVCLVVVVGPDDPVSSVVSNVSSVCCVVVVCVSVSSVSSVVSVVSSVVSVVVCVVVCSVVVSVVSVVVSVVSVVVSVVVVVVVVVVVVVVVVVVVVVVVVQVVVQVVCCVVVVDRDDDDDDDDD

Radius of gyration: 36.99 Å; chains: 1; bounding box: 63×33×109 Å

Secondary structure (DSSP, 8-state):
-HHHHHHHHHHHHHHHHHHHT-HHHHHHHHHHHHHHHHHHHHHHH-TTHHHHHHHHHHHHTTSS--TT--HHHHHHHHH-HHHHHHTS-TT-HHHHHHHHHHHHHHHTT-S---HHHHHHHHHHHHHHHHH-HHHHHHHHHHHHHHHHHHHHHHHHHTTHHHHHHHHHHHHHHHHHHHHHHHHHHHHHHHHHHHHHHHHHHHHHHHHHHHHHHHSS----------